Protein AF-A0A974BPL1-F1 (afdb_monomer_lite)

Sequence (233 aa):
LISVICFVMTAIIFGIFISYRDTPVVKANNRNLSFILLNAIKLSFLSVFLFLGRPVDIICMLRIITIGITLSIAISSLLAKTIMVYIAFKATKPGSSWRKWLRIKLANGIVLSCLFFQVLINVVWLIISPPFVENNLHSERGLIIIQCNEGSVVAFSIVLSYMGLLASVSFIVAFFARTLPDSFNEAKYITFSMLLFCSVWITMIPAYLSTKGKYMVAVQIFTIISSSCGLLF

pLDDT: mean 86.62, std 10.41, range [52.34, 97.25]

Structure (mmCIF, N/CA/C/O backbone):
data_AF-A0A974BPL1-F1
#
_entry.id   AF-A0A974BPL1-F1
#
loop_
_atom_site.group_PDB
_atom_site.id
_atom_site.type_symbol
_atom_site.label_atom_id
_atom_site.label_alt_id
_atom_site.label_comp_id
_atom_site.label_asym_id
_atom_site.label_entity_id
_atom_site.label_seq_id
_atom_site.pdbx_PDB_ins_code
_atom_site.Cartn_x
_atom_site.Cartn_y
_atom_site.Cartn_z
_atom_site.occupancy
_atom_site.B_iso_or_equiv
_atom_site.auth_seq_id
_atom_site.auth_comp_id
_atom_site.auth_asym_id
_atom_site.auth_atom_id
_atom_site.pdbx_PDB_model_num
ATOM 1 N N . LEU A 1 1 ? 1.366 -19.088 -6.414 1.00 88.75 1 LEU A N 1
ATOM 2 C CA . LEU A 1 1 ? 0.636 -19.855 -5.378 1.00 88.75 1 LEU A CA 1
ATOM 3 C C . LEU A 1 1 ? 0.305 -19.000 -4.156 1.00 88.75 1 LEU A C 1
ATOM 5 O O . LEU A 1 1 ? -0.872 -18.776 -3.926 1.00 88.75 1 LEU A O 1
ATOM 9 N N . ILE A 1 2 ? 1.297 -18.467 -3.428 1.00 92.69 2 ILE A N 1
ATOM 10 C CA . ILE A 1 2 ? 1.065 -17.668 -2.203 1.00 92.69 2 ILE A CA 1
ATOM 11 C C . ILE A 1 2 ? 0.081 -16.509 -2.443 1.00 92.69 2 ILE A C 1
ATOM 13 O O . ILE A 1 2 ? -0.932 -16.433 -1.760 1.00 92.69 2 ILE A O 1
ATOM 17 N N . SER A 1 3 ? 0.306 -15.672 -3.467 1.00 93.25 3 SER A N 1
ATOM 18 C CA . SER A 1 3 ? -0.609 -14.557 -3.788 1.00 93.25 3 SER A CA 1
ATOM 19 C C . SER A 1 3 ? -2.051 -15.020 -4.084 1.00 93.25 3 SER A C 1
ATOM 21 O O . SER A 1 3 ? -2.989 -14.354 -3.660 1.00 93.25 3 SER A O 1
ATOM 23 N N . VAL A 1 4 ? -2.247 -16.190 -4.710 1.00 94.38 4 VAL A N 1
ATOM 24 C CA . VAL A 1 4 ? -3.587 -16.763 -4.963 1.00 94.38 4 VAL A CA 1
ATOM 25 C C . VAL A 1 4 ? -4.263 -17.158 -3.657 1.00 94.38 4 VAL A C 1
ATOM 27 O O . VAL A 1 4 ? -5.422 -16.818 -3.447 1.00 94.38 4 VAL A O 1
ATOM 30 N N . ILE A 1 5 ? -3.540 -17.844 -2.768 1.00 95.12 5 ILE A N 1
ATOM 31 C CA . ILE A 1 5 ? -4.065 -18.249 -1.459 1.00 95.12 5 ILE A CA 1
ATOM 32 C C . ILE A 1 5 ? -4.476 -17.004 -0.670 1.00 95.12 5 ILE A C 1
ATOM 34 O O . ILE A 1 5 ? -5.606 -16.924 -0.198 1.00 95.12 5 ILE A O 1
ATOM 38 N N . CYS A 1 6 ? -3.601 -16.000 -0.593 1.00 94.94 6 CYS A N 1
ATOM 39 C CA . CYS A 1 6 ? -3.894 -14.746 0.092 1.00 94.94 6 CYS A CA 1
ATOM 40 C C . CYS A 1 6 ? -5.092 -14.014 -0.530 1.00 94.94 6 CYS A C 1
ATOM 42 O O . CYS A 1 6 ? -5.976 -13.579 0.202 1.00 94.94 6 CYS A O 1
ATOM 44 N N . PHE A 1 7 ? -5.179 -13.943 -1.862 1.00 96.19 7 PHE A N 1
ATOM 45 C CA . PHE A 1 7 ? -6.322 -13.357 -2.565 1.00 96.19 7 PHE A CA 1
ATOM 46 C C . PHE A 1 7 ? -7.639 -14.058 -2.213 1.00 96.19 7 PHE A C 1
ATOM 48 O O . PHE A 1 7 ? -8.614 -13.387 -1.875 1.00 96.19 7 PHE A O 1
ATOM 55 N N . VAL A 1 8 ? -7.667 -15.395 -2.257 1.00 96.12 8 VAL A N 1
ATOM 56 C CA . VAL A 1 8 ? -8.853 -16.191 -1.908 1.00 96.12 8 VAL A CA 1
ATOM 57 C C . VAL A 1 8 ? -9.233 -15.966 -0.445 1.00 96.12 8 VAL A C 1
ATOM 59 O O . VAL A 1 8 ? -10.398 -15.704 -0.156 1.00 96.12 8 VAL A O 1
ATOM 62 N N . MET A 1 9 ? -8.261 -15.969 0.469 1.00 95.19 9 MET A N 1
ATOM 63 C CA . MET A 1 9 ? -8.500 -15.684 1.886 1.00 95.19 9 MET A CA 1
ATOM 64 C C . MET A 1 9 ? -9.091 -14.286 2.098 1.00 95.19 9 MET A C 1
ATOM 66 O O . MET A 1 9 ? -10.112 -14.145 2.770 1.00 95.19 9 MET A O 1
ATOM 70 N N . THR A 1 10 ? -8.521 -13.246 1.480 1.00 95.25 10 THR A N 1
ATOM 71 C CA . THR A 1 10 ? -9.076 -11.887 1.562 1.00 95.25 10 THR A CA 1
ATOM 72 C C . THR A 1 10 ? -10.462 -11.800 0.924 1.00 95.25 10 THR A C 1
ATOM 74 O O . THR A 1 10 ? -11.322 -11.085 1.435 1.00 95.25 10 THR A O 1
ATOM 77 N N . ALA A 1 11 ? -10.721 -12.528 -0.166 1.00 95.56 11 ALA A N 1
ATOM 78 C CA . ALA A 1 11 ? -12.034 -12.575 -0.803 1.00 95.56 11 ALA A CA 1
ATOM 79 C C . ALA A 1 11 ? -13.092 -13.237 0.095 1.00 95.56 11 ALA A C 1
ATOM 81 O O . ALA A 1 11 ? -14.204 -12.719 0.189 1.00 95.56 11 ALA A O 1
ATOM 82 N N . ILE A 1 12 ? -12.738 -14.314 0.804 1.00 96.25 12 ILE A N 1
ATOM 83 C CA . ILE A 1 12 ? -13.606 -14.956 1.802 1.00 96.25 12 ILE A CA 1
ATOM 84 C C . ILE A 1 12 ? -13.910 -13.979 2.942 1.00 96.25 12 ILE A C 1
ATOM 86 O O . ILE A 1 12 ? -15.078 -13.761 3.258 1.00 96.25 12 ILE A O 1
ATOM 90 N N . ILE A 1 13 ? -12.887 -13.324 3.506 1.00 93.81 13 ILE A N 1
ATOM 91 C CA . ILE A 1 13 ? -13.062 -12.312 4.564 1.00 93.81 13 ILE A CA 1
ATOM 92 C C . ILE A 1 13 ? -13.977 -11.184 4.076 1.00 93.81 13 ILE A C 1
ATOM 94 O O . ILE A 1 13 ? -14.917 -10.797 4.767 1.00 93.81 13 ILE A O 1
ATOM 98 N N . PHE A 1 14 ? -13.758 -10.688 2.860 1.00 94.06 14 PHE A N 1
ATOM 99 C CA . PHE A 1 14 ? -14.603 -9.666 2.251 1.00 94.06 14 PHE A CA 1
ATOM 100 C C . PHE A 1 14 ? -16.056 -10.134 2.077 1.00 94.06 14 PHE A C 1
ATOM 102 O O . PHE A 1 14 ? -16.978 -9.383 2.393 1.00 94.06 14 PHE A O 1
ATOM 109 N N . GLY A 1 15 ? -16.272 -11.381 1.647 1.00 92.94 15 GLY A N 1
ATOM 110 C CA . GLY A 1 15 ? -17.598 -11.995 1.550 1.00 92.94 15 GLY A CA 1
ATOM 111 C C . GLY A 1 15 ? -18.308 -12.079 2.902 1.00 92.94 15 GLY A C 1
ATOM 112 O O . GLY A 1 15 ? -19.464 -11.678 3.012 1.00 92.94 15 GLY A O 1
ATOM 113 N N . ILE A 1 16 ? -17.599 -12.492 3.956 1.00 92.31 16 ILE A N 1
ATOM 114 C CA . ILE A 1 16 ? -18.114 -12.509 5.336 1.00 92.31 16 ILE A CA 1
ATOM 115 C C . ILE A 1 16 ? -18.513 -11.090 5.767 1.00 92.31 16 ILE A C 1
ATOM 117 O O . ILE A 1 16 ? -19.618 -10.875 6.261 1.00 92.31 16 ILE A O 1
ATOM 121 N N . PHE A 1 17 ? -17.663 -10.094 5.523 1.00 88.81 17 PHE A N 1
ATOM 122 C CA . PHE A 1 17 ? -17.949 -8.691 5.838 1.00 88.81 17 PHE A CA 1
ATOM 123 C C . PHE A 1 17 ? -19.184 -8.142 5.101 1.00 88.81 17 PHE A C 1
ATOM 125 O O . PHE A 1 17 ? -19.895 -7.290 5.642 1.00 88.81 17 PHE A O 1
ATOM 132 N N . ILE A 1 18 ? -19.463 -8.630 3.888 1.00 90.06 18 ILE A N 1
ATOM 133 C CA . ILE A 1 18 ? -20.683 -8.302 3.140 1.00 90.06 18 ILE A CA 1
ATOM 134 C C . ILE A 1 18 ? -21.901 -9.011 3.735 1.00 90.06 18 ILE A C 1
ATOM 136 O O . ILE A 1 18 ? -22.907 -8.344 3.974 1.00 90.06 18 ILE A O 1
ATOM 140 N N . SER A 1 19 ? -21.826 -10.317 4.003 1.00 91.62 19 SER A N 1
ATOM 141 C CA . SER A 1 19 ? -22.948 -11.087 4.560 1.00 91.62 19 SER A CA 1
ATOM 142 C C . SER A 1 19 ? -23.344 -10.601 5.955 1.00 91.62 19 SER A C 1
ATOM 144 O O . SER A 1 19 ? -24.524 -10.460 6.255 1.00 91.62 19 SER A O 1
ATOM 146 N N . TYR A 1 20 ? -22.364 -10.249 6.790 1.00 89.44 20 TYR A N 1
ATOM 147 C CA . TYR A 1 20 ? -22.575 -9.754 8.154 1.00 89.44 20 TYR A CA 1
ATOM 148 C C . TYR A 1 20 ? -22.547 -8.222 8.253 1.00 89.44 20 TYR A C 1
ATOM 150 O O . TYR A 1 20 ? -22.347 -7.668 9.339 1.00 89.44 20 TYR A O 1
ATOM 158 N N . ARG A 1 21 ? -22.797 -7.514 7.141 1.00 86.06 21 ARG A N 1
ATOM 159 C CA . ARG A 1 21 ? -22.781 -6.040 7.050 1.00 86.06 21 ARG A CA 1
ATOM 160 C C . ARG A 1 21 ? -23.666 -5.324 8.069 1.00 86.06 21 ARG A C 1
ATOM 162 O O . ARG A 1 21 ? -23.432 -4.148 8.353 1.00 86.06 21 ARG A O 1
ATOM 169 N N . ASP A 1 22 ? -24.698 -6.002 8.567 1.00 85.25 22 ASP A N 1
ATOM 170 C CA . ASP A 1 22 ? -25.674 -5.435 9.491 1.00 85.25 22 ASP A CA 1
ATOM 171 C C . ASP A 1 22 ? -25.374 -5.685 10.966 1.00 85.25 22 ASP A C 1
ATOM 173 O O . ASP A 1 22 ? -26.020 -5.064 11.817 1.00 85.25 22 ASP A O 1
ATOM 177 N N . THR A 1 23 ? -24.356 -6.494 11.265 1.00 84.88 23 THR A N 1
ATOM 178 C CA . THR A 1 23 ? -23.916 -6.757 12.635 1.00 84.88 23 THR A CA 1
ATOM 179 C C . THR A 1 23 ? -23.336 -5.496 13.292 1.00 84.88 23 THR A C 1
ATOM 181 O O . THR A 1 23 ? -22.712 -4.660 12.622 1.00 84.88 23 THR A O 1
ATOM 184 N N . PRO A 1 24 ? -23.511 -5.336 14.618 1.00 76.50 24 PRO A N 1
ATOM 185 C CA . PRO A 1 24 ? -22.995 -4.178 15.345 1.00 76.50 24 PRO A CA 1
ATOM 186 C C . PRO A 1 24 ? -21.467 -4.064 15.254 1.00 76.50 24 PRO A C 1
ATOM 188 O O . PRO A 1 24 ? -20.955 -2.949 15.209 1.00 76.50 24 PRO A O 1
ATOM 191 N N . VAL A 1 25 ? -20.752 -5.189 15.122 1.00 78.50 25 VAL A N 1
ATOM 192 C CA . VAL A 1 25 ? -19.289 -5.230 14.950 1.00 78.50 25 VAL A CA 1
ATOM 193 C C . VAL A 1 25 ? -18.862 -4.529 13.653 1.00 78.50 25 VAL A C 1
ATOM 195 O O . VAL A 1 25 ? -18.028 -3.624 13.682 1.00 78.50 25 VAL A O 1
ATOM 198 N N . VAL A 1 26 ? -19.479 -4.867 12.514 1.00 77.06 26 VAL A N 1
ATOM 199 C CA . VAL A 1 26 ? -19.142 -4.256 11.212 1.00 77.06 26 VAL A CA 1
ATOM 200 C C . VAL A 1 26 ? -19.599 -2.793 11.138 1.00 77.06 26 VAL A C 1
ATOM 202 O O . VAL A 1 26 ? -18.916 -1.948 10.557 1.00 77.06 26 VAL A O 1
ATOM 205 N N . LYS A 1 27 ? -20.737 -2.457 11.759 1.00 74.62 27 LYS A N 1
ATOM 206 C CA . LYS A 1 27 ? -21.239 -1.073 11.830 1.00 74.62 27 LYS A CA 1
ATOM 207 C C . LYS A 1 27 ? -20.364 -0.171 12.702 1.00 74.62 27 LYS A C 1
ATOM 209 O O . LYS A 1 27 ? -20.158 0.987 12.335 1.00 74.62 27 LYS A O 1
ATOM 214 N N . ALA A 1 28 ? -19.848 -0.684 13.818 1.00 68.88 28 ALA A N 1
ATOM 215 C CA . ALA A 1 28 ? -18.909 0.036 14.675 1.00 68.88 28 ALA A CA 1
ATOM 216 C C . ALA A 1 28 ? -17.577 0.293 13.951 1.00 68.88 28 ALA A C 1
ATOM 218 O O . ALA A 1 28 ? -17.014 1.382 14.059 1.00 68.88 28 ALA A O 1
ATOM 219 N N . ASN A 1 29 ? -17.137 -0.660 13.126 1.00 70.56 29 ASN A N 1
ATOM 220 C CA . ASN A 1 29 ? -15.865 -0.615 12.409 1.00 70.56 29 ASN A CA 1
ATOM 221 C C . ASN A 1 29 ? -15.925 0.071 11.025 1.00 70.56 29 ASN A C 1
ATOM 223 O O . ASN A 1 29 ? -15.315 -0.391 10.059 1.00 70.56 29 ASN A O 1
ATOM 227 N N . ASN A 1 30 ? -16.715 1.147 10.914 1.00 77.25 30 ASN A N 1
ATOM 228 C CA . ASN A 1 30 ? -16.918 1.953 9.702 1.00 77.25 30 ASN A CA 1
ATOM 229 C C . ASN A 1 30 ? -16.848 1.143 8.389 1.00 77.25 30 ASN A C 1
ATOM 231 O O . ASN A 1 30 ? -15.840 1.157 7.675 1.00 77.25 30 ASN A O 1
ATOM 235 N N . ARG A 1 31 ? -17.950 0.453 8.076 1.00 82.25 31 ARG A N 1
ATOM 236 C CA . ARG A 1 31 ? -18.086 -0.482 6.948 1.00 82.25 31 ARG A CA 1
ATOM 237 C C . ARG A 1 31 ? -17.426 -0.024 5.642 1.00 82.25 31 ARG A C 1
ATOM 239 O O . ARG A 1 31 ? -16.793 -0.837 4.977 1.00 82.25 31 ARG A O 1
ATOM 246 N N . ASN A 1 32 ? -17.551 1.253 5.281 1.00 87.75 32 ASN A N 1
ATOM 247 C CA . ASN A 1 32 ? -17.017 1.765 4.018 1.00 87.75 32 ASN A CA 1
ATOM 248 C C . ASN A 1 32 ? -15.486 1.687 3.958 1.00 87.75 32 ASN A C 1
ATOM 250 O O . ASN A 1 32 ? -14.953 1.208 2.964 1.00 87.75 32 ASN A O 1
ATOM 254 N N . LEU A 1 33 ? -14.782 2.092 5.021 1.00 90.25 33 LEU A N 1
ATOM 255 C CA . LEU A 1 33 ? -13.316 2.027 5.059 1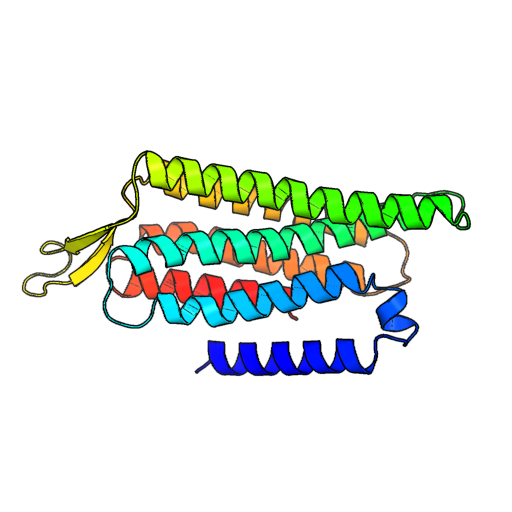.00 90.25 33 LEU A CA 1
ATOM 256 C C . LEU A 1 33 ? -12.820 0.583 5.052 1.00 90.25 33 LEU A C 1
ATOM 258 O O . LEU A 1 33 ? -11.893 0.261 4.319 1.00 90.25 33 LEU A O 1
ATOM 262 N N . SER A 1 34 ? -13.467 -0.292 5.825 1.00 91.19 34 SER A N 1
ATOM 263 C CA . SER A 1 34 ? -13.118 -1.716 5.862 1.00 91.19 34 SER A CA 1
ATOM 264 C C . SER A 1 34 ? -13.318 -2.381 4.493 1.00 91.19 34 SER A C 1
ATOM 266 O O . SER A 1 34 ? -12.490 -3.182 4.067 1.00 91.19 34 SER A O 1
ATOM 268 N N . PHE A 1 35 ? -14.366 -2.004 3.752 1.00 92.06 35 PHE A N 1
ATOM 269 C CA . PHE A 1 35 ? -14.586 -2.492 2.387 1.00 92.06 35 PHE A CA 1
ATOM 270 C C . PHE A 1 35 ? -13.535 -1.965 1.404 1.00 92.06 35 PHE A C 1
ATOM 272 O O . PHE A 1 35 ? -13.032 -2.741 0.593 1.00 92.06 35 PHE A O 1
ATOM 279 N N . ILE A 1 36 ? -13.185 -0.676 1.485 1.00 94.56 36 ILE A N 1
ATOM 280 C CA . ILE A 1 36 ? -12.139 -0.068 0.649 1.00 94.56 36 ILE A CA 1
ATOM 281 C C . ILE A 1 36 ? -10.788 -0.744 0.917 1.00 94.56 36 ILE A C 1
ATOM 283 O O . ILE A 1 36 ? -10.122 -1.159 -0.030 1.00 94.56 36 ILE A O 1
ATOM 287 N N . LEU A 1 37 ? -10.425 -0.927 2.190 1.00 94.75 37 LEU A N 1
ATOM 288 C CA . LEU A 1 37 ? -9.188 -1.582 2.612 1.00 94.75 37 LEU A CA 1
ATOM 289 C C . LEU A 1 37 ? -9.096 -3.019 2.088 1.00 94.75 37 LEU A C 1
ATOM 291 O O . LEU A 1 37 ? -8.123 -3.368 1.425 1.00 94.75 37 LEU A O 1
ATOM 295 N N . LEU A 1 38 ? -10.115 -3.848 2.340 1.00 95.19 38 LEU A N 1
ATOM 296 C CA . LEU A 1 38 ? -10.122 -5.242 1.885 1.00 95.19 38 LEU A CA 1
ATOM 297 C C . LEU A 1 38 ? -10.080 -5.333 0.357 1.00 95.19 38 LEU A C 1
ATOM 299 O O . LEU A 1 38 ? -9.394 -6.193 -0.191 1.00 95.19 38 LEU A O 1
ATOM 303 N N . ASN A 1 39 ? -10.772 -4.435 -0.348 1.00 95.62 39 ASN A N 1
ATOM 304 C CA . ASN A 1 39 ? -10.715 -4.411 -1.803 1.00 95.62 39 ASN A CA 1
ATOM 305 C C . ASN A 1 39 ? -9.325 -4.013 -2.323 1.00 95.62 39 ASN A C 1
ATOM 307 O O . ASN A 1 39 ? -8.833 -4.632 -3.264 1.00 95.62 39 ASN A 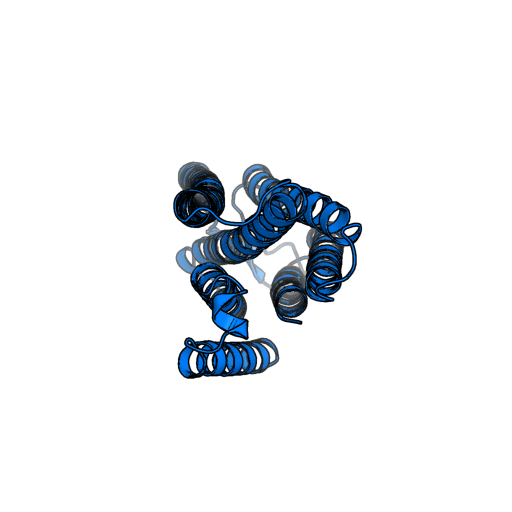O 1
ATOM 311 N N . ALA A 1 40 ? -8.673 -3.039 -1.685 1.00 96.75 40 ALA A N 1
ATOM 312 C CA . ALA A 1 40 ? -7.309 -2.639 -2.010 1.00 96.75 40 ALA A CA 1
ATOM 313 C C . ALA A 1 40 ? -6.305 -3.779 -1.778 1.00 96.75 40 ALA A C 1
ATOM 315 O O . ALA A 1 40 ? -5.499 -4.059 -2.659 1.00 96.75 40 ALA A O 1
ATOM 316 N N . ILE A 1 41 ? -6.410 -4.503 -0.658 1.00 96.12 41 ILE A N 1
ATOM 317 C CA . ILE A 1 41 ? -5.556 -5.663 -0.350 1.00 96.12 41 ILE A CA 1
ATOM 318 C C . ILE A 1 41 ? -5.728 -6.777 -1.399 1.00 96.12 41 ILE A C 1
ATOM 320 O O . ILE A 1 41 ? -4.735 -7.303 -1.904 1.00 96.12 41 ILE A O 1
ATOM 324 N N . LYS A 1 42 ? -6.967 -7.107 -1.797 1.00 95.38 42 LYS A N 1
ATOM 325 C CA . LYS A 1 42 ? -7.213 -8.074 -2.888 1.00 95.38 42 LYS A CA 1
ATOM 326 C C . LYS A 1 42 ? -6.534 -7.647 -4.189 1.00 95.38 42 LYS A C 1
ATOM 328 O O . LYS A 1 42 ? -5.889 -8.466 -4.841 1.00 95.38 42 LYS A O 1
ATOM 333 N N . LEU A 1 43 ? -6.695 -6.379 -4.574 1.00 95.25 43 LEU A N 1
ATOM 334 C CA . LEU A 1 43 ? -6.088 -5.836 -5.789 1.00 95.25 43 LEU A CA 1
ATOM 335 C C . LEU A 1 43 ? -4.557 -5.848 -5.702 1.00 95.25 43 LEU A C 1
ATOM 337 O O . LEU A 1 43 ? -3.909 -6.181 -6.689 1.00 95.25 43 LEU A O 1
ATOM 341 N N . SER A 1 44 ? -3.974 -5.597 -4.526 1.00 95.25 44 SER A N 1
ATOM 342 C CA . SER A 1 44 ? -2.531 -5.744 -4.303 1.00 95.25 44 SER A CA 1
ATOM 343 C C . SER A 1 44 ? -2.059 -7.182 -4.533 1.00 95.25 44 SER A C 1
ATOM 345 O O . SER A 1 44 ? -1.075 -7.383 -5.243 1.00 95.25 44 SER A O 1
ATOM 347 N N . PHE A 1 45 ? -2.771 -8.202 -4.039 1.00 95.06 45 PHE A N 1
ATOM 348 C CA . PHE A 1 45 ? -2.415 -9.598 -4.334 1.00 95.06 45 PHE A CA 1
ATOM 349 C C . PHE A 1 45 ? -2.542 -9.948 -5.820 1.00 95.06 45 PHE A C 1
ATOM 351 O O . PHE A 1 45 ? -1.709 -10.699 -6.335 1.00 95.06 45 PHE A O 1
ATOM 358 N N . LEU A 1 46 ? -3.536 -9.385 -6.515 1.00 93.75 46 LEU A N 1
ATOM 359 C CA . LEU A 1 46 ? -3.715 -9.557 -7.958 1.00 93.75 46 LEU A CA 1
ATOM 360 C C . LEU A 1 46 ? -2.636 -8.815 -8.771 1.00 93.75 46 LEU A C 1
ATOM 362 O O . LEU A 1 46 ? -2.228 -9.279 -9.832 1.00 93.75 46 LEU A O 1
ATOM 366 N N . SER A 1 47 ? -2.109 -7.698 -8.264 1.00 93.25 47 SER A N 1
ATOM 367 C CA . SER A 1 47 ? -1.065 -6.922 -8.949 1.00 93.25 47 SER A CA 1
ATOM 368 C C . SER A 1 47 ? 0.229 -7.718 -9.165 1.00 93.25 47 SER A C 1
ATOM 370 O O . SER A 1 47 ? 0.939 -7.47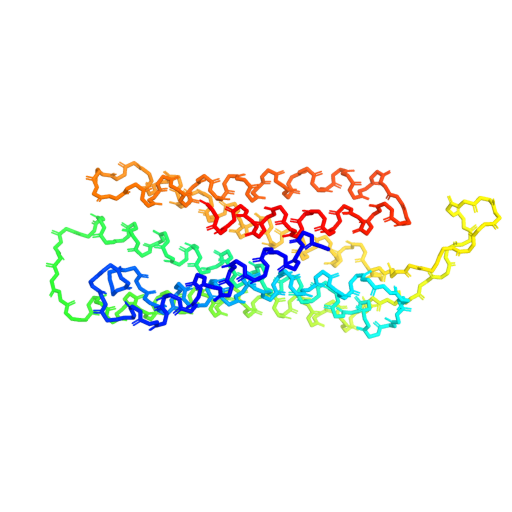7 -10.137 1.00 93.25 47 SER A O 1
ATOM 372 N N . VAL A 1 48 ? 0.490 -8.740 -8.336 1.00 93.38 48 VAL A N 1
ATOM 373 C CA . VAL A 1 48 ? 1.629 -9.663 -8.487 1.00 93.38 48 VAL A CA 1
ATOM 374 C C . VAL A 1 48 ? 1.639 -10.336 -9.864 1.00 93.38 48 VAL A C 1
ATOM 376 O O . VAL A 1 48 ? 2.710 -10.578 -10.415 1.00 93.38 48 VAL A O 1
ATOM 379 N N . PHE A 1 49 ? 0.473 -10.592 -10.465 1.00 91.25 49 PHE A N 1
ATOM 380 C CA . PHE A 1 49 ? 0.396 -11.202 -11.794 1.00 91.25 49 PHE A CA 1
ATOM 381 C C . PHE A 1 49 ? 0.951 -10.306 -12.899 1.00 91.25 49 PHE A C 1
ATOM 383 O O . PHE A 1 49 ? 1.444 -10.832 -13.890 1.00 91.25 49 PHE A O 1
ATOM 390 N N . LEU A 1 50 ? 0.960 -8.980 -12.715 1.00 89.38 50 LEU A N 1
ATOM 391 C CA . LEU A 1 50 ? 1.581 -8.065 -13.674 1.00 89.38 50 LEU A CA 1
ATOM 392 C C . LEU A 1 50 ? 3.089 -8.309 -13.780 1.00 89.38 50 LEU A C 1
ATOM 394 O O . LEU A 1 50 ? 3.665 -8.081 -14.841 1.00 89.38 50 LEU A O 1
ATOM 398 N N . PHE A 1 51 ? 3.728 -8.796 -12.712 1.00 86.12 51 PHE A N 1
ATOM 399 C CA . PHE A 1 51 ? 5.159 -9.117 -12.664 1.00 86.12 51 PHE A CA 1
ATOM 400 C C . PHE A 1 51 ? 5.497 -10.464 -13.300 1.00 86.12 51 PHE A C 1
ATOM 402 O O . PHE A 1 51 ? 6.658 -10.708 -13.630 1.00 86.12 51 PHE A O 1
ATOM 409 N N . LEU A 1 52 ? 4.497 -11.326 -13.495 1.00 86.19 52 LEU A N 1
ATOM 410 C CA . LEU A 1 52 ? 4.658 -12.639 -14.102 1.00 86.19 52 LEU A CA 1
ATOM 411 C C . LEU A 1 52 ? 4.526 -12.532 -15.628 1.00 86.19 52 LEU A C 1
ATOM 413 O O . LEU A 1 52 ? 3.644 -11.855 -16.145 1.00 86.19 52 LEU A O 1
ATOM 417 N N . GLY A 1 53 ? 5.396 -13.228 -16.359 1.00 82.50 53 GLY A N 1
ATOM 418 C CA . GLY A 1 53 ? 5.370 -13.269 -17.824 1.00 82.50 53 GLY A CA 1
ATOM 419 C C . GLY A 1 53 ? 6.339 -12.299 -18.507 1.00 82.50 53 GLY A C 1
ATOM 420 O O . GLY A 1 53 ? 7.199 -11.685 -17.872 1.00 82.50 53 GLY A O 1
ATOM 421 N N . ARG A 1 54 ? 6.233 -12.212 -19.840 1.00 83.00 54 ARG A N 1
ATOM 422 C CA . ARG A 1 54 ? 7.132 -11.400 -20.670 1.00 83.00 54 ARG A CA 1
ATOM 423 C C . ARG A 1 54 ? 6.816 -9.909 -20.476 1.00 83.00 54 ARG A C 1
ATOM 425 O O . ARG A 1 54 ? 5.661 -9.527 -20.661 1.00 83.00 54 ARG A O 1
ATOM 432 N N . PRO A 1 55 ? 7.802 -9.065 -20.124 1.00 84.50 55 PRO A N 1
ATOM 433 C CA . PRO A 1 55 ? 7.573 -7.633 -19.991 1.00 84.50 55 PRO A CA 1
ATOM 434 C C . PRO A 1 55 ? 7.255 -7.023 -21.365 1.00 84.50 55 PRO A C 1
ATOM 436 O O . PRO A 1 55 ? 7.916 -7.317 -22.360 1.00 84.50 55 PRO A O 1
ATOM 439 N N . VAL A 1 56 ? 6.220 -6.191 -21.395 1.00 88.31 56 VAL A N 1
ATOM 440 C CA . VAL A 1 56 ? 5.845 -5.301 -22.505 1.00 88.31 56 VAL A CA 1
ATOM 441 C C . VAL A 1 56 ? 5.668 -3.903 -21.919 1.00 88.31 56 VAL A C 1
ATOM 443 O O . VAL A 1 56 ? 5.365 -3.797 -20.729 1.00 88.31 56 VAL A O 1
ATOM 446 N N . ASP A 1 57 ? 5.817 -2.844 -22.714 1.00 85.75 57 ASP A N 1
ATOM 447 C CA . ASP A 1 57 ? 5.861 -1.466 -22.191 1.00 85.75 57 ASP A CA 1
ATOM 448 C C . ASP A 1 57 ? 4.635 -1.121 -21.336 1.00 85.75 57 ASP A C 1
ATOM 450 O O . ASP A 1 57 ? 4.760 -0.638 -20.213 1.00 85.75 57 ASP A O 1
ATOM 454 N N . ILE A 1 58 ? 3.441 -1.504 -21.799 1.00 87.81 58 ILE A N 1
ATOM 455 C CA . ILE A 1 58 ? 2.187 -1.298 -21.060 1.00 87.81 58 ILE A CA 1
ATOM 456 C C . ILE A 1 58 ? 2.215 -2.015 -19.702 1.00 87.81 58 ILE A C 1
ATOM 458 O O . ILE A 1 58 ? 1.799 -1.456 -18.689 1.00 87.81 58 ILE A O 1
ATOM 462 N N . ILE A 1 59 ? 2.727 -3.247 -19.651 1.00 89.44 59 ILE A N 1
ATOM 463 C CA . ILE A 1 59 ? 2.843 -4.003 -18.400 1.00 89.44 59 ILE A CA 1
ATOM 464 C C . ILE A 1 59 ? 3.865 -3.334 -17.469 1.00 89.44 59 ILE A C 1
ATOM 466 O O . ILE A 1 59 ? 3.609 -3.254 -16.269 1.00 89.44 59 ILE A O 1
ATOM 470 N N . CYS A 1 60 ? 4.981 -2.818 -17.995 1.00 89.25 60 CYS A N 1
ATOM 471 C CA . CYS A 1 60 ? 5.972 -2.086 -17.203 1.00 89.25 60 CYS A CA 1
ATOM 472 C C . CYS A 1 60 ? 5.367 -0.847 -16.533 1.00 89.25 60 CYS A C 1
ATOM 474 O O . CYS A 1 60 ? 5.560 -0.652 -15.335 1.00 89.25 60 CYS A O 1
ATOM 476 N N . MET A 1 61 ? 4.549 -0.081 -17.259 1.00 90.06 61 MET A N 1
ATOM 477 C CA . MET A 1 61 ? 3.824 1.062 -16.695 1.00 90.06 61 MET A CA 1
ATOM 478 C C . MET A 1 61 ? 2.802 0.620 -15.635 1.00 90.06 61 MET A C 1
ATOM 480 O O . MET A 1 61 ? 2.770 1.146 -14.522 1.00 90.06 61 MET A O 1
ATOM 484 N N . LEU A 1 62 ? 1.972 -0.381 -15.950 1.00 89.94 62 LEU A N 1
ATOM 485 C CA . LEU A 1 62 ? 0.884 -0.816 -15.071 1.00 89.94 62 LEU A CA 1
ATOM 486 C C . LEU A 1 62 ? 1.374 -1.400 -13.745 1.00 89.94 62 LEU A C 1
ATOM 488 O O . LEU A 1 62 ? 0.704 -1.210 -12.730 1.00 89.94 62 LEU A O 1
ATOM 492 N N . ARG A 1 63 ? 2.519 -2.094 -13.733 1.00 90.25 63 ARG A N 1
ATOM 493 C CA . ARG A 1 63 ? 3.095 -2.736 -12.539 1.00 90.25 63 ARG A CA 1
ATOM 494 C C . ARG A 1 63 ? 3.166 -1.782 -11.350 1.00 90.25 63 ARG A C 1
ATOM 496 O O . ARG A 1 63 ? 2.606 -2.066 -10.293 1.00 90.25 63 ARG A O 1
ATOM 503 N N . ILE A 1 64 ? 3.813 -0.637 -11.527 1.00 85.06 64 ILE A N 1
ATOM 504 C CA . ILE A 1 64 ? 4.151 0.251 -10.407 1.00 85.06 64 ILE A CA 1
ATOM 505 C C . ILE A 1 64 ? 3.017 1.206 -10.090 1.00 85.06 64 ILE A C 1
ATOM 507 O O . ILE A 1 64 ? 2.750 1.477 -8.920 1.00 85.06 64 ILE A O 1
ATOM 511 N N . ILE A 1 65 ? 2.276 1.628 -11.114 1.00 91.94 65 ILE A N 1
ATOM 512 C CA . ILE A 1 65 ? 1.061 2.421 -10.937 1.00 91.94 65 ILE A CA 1
ATOM 513 C C . ILE A 1 65 ? 0.047 1.642 -10.107 1.00 91.94 65 ILE A C 1
ATOM 515 O O . ILE A 1 65 ? -0.493 2.177 -9.140 1.00 91.94 65 ILE A O 1
ATOM 519 N N . THR A 1 66 ? -0.180 0.370 -10.452 1.00 93.44 66 THR A N 1
ATOM 520 C CA . THR A 1 66 ? -1.145 -0.473 -9.742 1.00 93.44 66 THR A CA 1
ATOM 521 C C . THR A 1 66 ? -0.730 -0.646 -8.287 1.00 93.44 66 THR A C 1
ATOM 523 O O . THR A 1 66 ? -1.549 -0.390 -7.412 1.00 93.44 66 THR A O 1
ATOM 526 N N . ILE A 1 67 ? 0.534 -0.991 -8.008 1.00 91.12 67 ILE A N 1
ATOM 527 C CA . ILE A 1 67 ? 1.020 -1.147 -6.625 1.00 91.12 67 ILE A CA 1
ATOM 528 C C . ILE A 1 67 ? 0.904 0.154 -5.836 1.00 91.12 67 ILE A C 1
ATOM 530 O O . ILE A 1 67 ? 0.405 0.146 -4.710 1.00 91.12 67 ILE A O 1
ATOM 534 N N . GLY A 1 68 ? 1.381 1.266 -6.403 1.00 92.44 68 GLY A N 1
ATOM 535 C CA . GLY A 1 68 ? 1.364 2.559 -5.727 1.00 92.44 68 GLY A CA 1
ATOM 536 C C . GLY A 1 68 ? -0.059 2.970 -5.366 1.00 92.44 68 GLY A C 1
ATOM 537 O O . GLY A 1 68 ? -0.328 3.352 -4.230 1.00 92.44 68 GLY A O 1
ATOM 538 N N . ILE A 1 69 ? -1.003 2.810 -6.297 1.00 95.62 69 ILE A N 1
ATOM 539 C CA . ILE A 1 69 ? -2.415 3.124 -6.062 1.00 95.62 69 ILE A CA 1
ATOM 540 C C . ILE A 1 69 ? -3.030 2.183 -5.020 1.00 95.62 69 ILE A C 1
ATOM 542 O O . ILE A 1 69 ? -3.647 2.662 -4.068 1.00 95.62 69 ILE A O 1
ATOM 546 N N . THR A 1 70 ? -2.878 0.862 -5.157 1.00 95.69 70 THR A N 1
ATOM 547 C CA . THR A 1 70 ? -3.545 -0.085 -4.249 1.00 95.69 70 THR A CA 1
ATOM 548 C C . THR A 1 70 ? -3.013 0.028 -2.826 1.00 95.69 70 THR A C 1
ATOM 550 O O . THR A 1 70 ? -3.802 0.069 -1.880 1.00 95.69 70 THR A O 1
ATOM 553 N N . LEU A 1 71 ? -1.696 0.150 -2.646 1.00 93.75 71 LEU A N 1
ATOM 554 C CA . LEU A 1 71 ? -1.109 0.318 -1.320 1.00 93.75 71 LEU A CA 1
ATOM 555 C C . LEU A 1 71 ? -1.402 1.704 -0.735 1.00 93.75 71 LEU A C 1
ATOM 557 O O . LEU A 1 71 ? -1.689 1.790 0.458 1.00 93.75 71 LEU A O 1
ATOM 561 N N . SER A 1 72 ? -1.421 2.773 -1.540 1.00 96.56 72 SER A N 1
ATOM 562 C CA . SER A 1 72 ? -1.823 4.104 -1.061 1.00 96.56 72 SER A CA 1
ATOM 563 C C . SER A 1 72 ? -3.264 4.098 -0.539 1.00 96.56 72 SER A C 1
ATOM 565 O O . SER A 1 72 ? -3.532 4.596 0.558 1.00 96.56 72 SER A O 1
ATOM 567 N N . ILE A 1 73 ? -4.195 3.442 -1.244 1.00 96.75 73 ILE A N 1
ATOM 568 C CA . ILE A 1 73 ? -5.581 3.270 -0.777 1.00 96.75 73 ILE A CA 1
ATOM 569 C C . ILE A 1 73 ? -5.626 2.461 0.527 1.00 96.75 73 ILE A C 1
ATOM 571 O O . ILE A 1 73 ? -6.350 2.834 1.452 1.00 96.75 73 ILE A O 1
ATOM 575 N N . ALA A 1 74 ? -4.857 1.374 0.633 1.00 96.31 74 ALA A N 1
ATOM 576 C CA . ALA A 1 74 ? -4.838 0.537 1.831 1.00 96.31 74 ALA A CA 1
ATOM 577 C C . ALA A 1 74 ? -4.317 1.303 3.063 1.00 96.31 74 ALA A C 1
ATOM 579 O O . ALA A 1 74 ? -4.989 1.353 4.097 1.00 96.31 74 ALA A O 1
ATOM 580 N N . ILE A 1 75 ? -3.160 1.963 2.948 1.00 95.88 75 ILE A N 1
ATOM 581 C CA . ILE A 1 75 ? -2.551 2.706 4.061 1.00 95.88 75 ILE A CA 1
ATOM 582 C C . ILE A 1 75 ? -3.400 3.923 4.424 1.00 95.88 75 ILE A C 1
ATOM 584 O O . ILE A 1 75 ? -3.654 4.148 5.603 1.00 95.88 75 ILE A O 1
ATOM 588 N N . SER A 1 76 ? -3.893 4.684 3.441 1.00 96.62 76 SER A N 1
ATOM 589 C CA . SER A 1 76 ? -4.749 5.847 3.711 1.00 96.62 76 SER A CA 1
ATOM 590 C C . SER A 1 76 ? -6.077 5.454 4.366 1.00 96.62 76 SER A C 1
ATOM 592 O O . SER A 1 76 ? -6.557 6.173 5.240 1.00 96.62 76 SER A O 1
ATOM 594 N N . SER A 1 77 ? -6.642 4.289 4.027 1.00 95.00 77 SER A N 1
ATOM 595 C CA . SER A 1 77 ? -7.840 3.757 4.692 1.00 95.00 77 SER A CA 1
ATOM 596 C C . SER A 1 77 ? -7.573 3.409 6.156 1.00 95.00 77 SER A C 1
ATOM 598 O O . SER A 1 77 ? -8.399 3.707 7.022 1.00 95.00 77 SER A O 1
ATOM 600 N N . LEU A 1 78 ? -6.411 2.818 6.454 1.00 93.62 78 LEU A N 1
ATOM 601 C CA . LEU A 1 78 ? -6.001 2.533 7.829 1.00 93.62 78 LEU A CA 1
ATOM 602 C C . LEU A 1 78 ? -5.670 3.809 8.606 1.00 93.62 78 LEU A C 1
ATOM 604 O O . LEU A 1 78 ? -6.108 3.935 9.745 1.00 93.62 78 LEU A O 1
ATOM 608 N N . LEU A 1 79 ? -4.997 4.779 7.986 1.00 94.56 79 LEU A N 1
ATOM 609 C CA . LEU A 1 79 ? -4.750 6.101 8.562 1.00 94.56 79 LEU A CA 1
ATOM 610 C C . LEU A 1 79 ? -6.068 6.819 8.884 1.00 94.56 79 LEU A C 1
ATOM 612 O O . LEU A 1 79 ? -6.258 7.331 9.984 1.00 94.56 79 LEU A O 1
ATOM 616 N N . ALA A 1 80 ? -7.019 6.826 7.949 1.00 93.69 80 ALA A N 1
ATOM 617 C CA . ALA A 1 80 ? -8.343 7.385 8.184 1.00 93.69 80 ALA A CA 1
ATOM 618 C C . ALA A 1 80 ? -9.024 6.680 9.365 1.00 93.69 80 ALA A C 1
ATOM 620 O O . ALA A 1 80 ? -9.568 7.336 10.250 1.00 93.69 80 ALA A O 1
ATOM 621 N N . LYS A 1 81 ? -8.949 5.347 9.427 1.00 90.06 81 LYS A N 1
ATOM 622 C CA . LYS A 1 81 ? -9.513 4.553 10.520 1.00 90.06 81 LYS A CA 1
ATOM 623 C C . LYS A 1 81 ? -8.862 4.870 11.875 1.00 90.06 81 LYS A C 1
ATOM 625 O O . LYS A 1 81 ? -9.590 5.068 12.846 1.00 90.06 81 LYS A O 1
ATOM 630 N N . THR A 1 82 ? -7.538 4.993 11.958 1.00 89.56 82 THR A N 1
ATOM 631 C CA . THR A 1 82 ? -6.839 5.332 13.213 1.00 89.56 82 THR A CA 1
ATOM 632 C C . THR A 1 82 ? -7.125 6.758 13.666 1.00 89.56 82 THR A C 1
ATOM 634 O O . THR A 1 82 ? -7.415 6.962 14.842 1.00 89.56 82 THR A O 1
ATOM 637 N N . ILE A 1 83 ? -7.155 7.733 12.751 1.00 90.25 83 ILE A N 1
ATOM 638 C CA . ILE A 1 83 ? -7.553 9.118 13.054 1.00 90.25 83 ILE A CA 1
ATOM 639 C C . ILE A 1 83 ? -8.984 9.158 13.601 1.00 90.25 83 ILE A C 1
ATOM 641 O O . ILE A 1 83 ? -9.269 9.843 14.583 1.00 90.25 83 ILE A O 1
ATOM 645 N N . MET A 1 84 ? -9.897 8.400 12.993 1.00 86.69 84 MET A N 1
ATOM 646 C CA . MET A 1 84 ? -11.296 8.328 13.419 1.00 86.69 84 MET A CA 1
ATOM 647 C C . MET A 1 84 ? -11.444 7.778 14.835 1.00 86.69 84 MET A C 1
ATOM 649 O O . MET A 1 84 ? -12.258 8.297 15.602 1.00 86.69 84 MET A O 1
ATOM 653 N N . VAL A 1 85 ? -10.664 6.748 15.169 1.00 82.50 85 VAL A N 1
ATOM 654 C CA . VAL A 1 85 ? -10.578 6.182 16.518 1.00 82.50 85 VAL A CA 1
ATOM 655 C C . VAL A 1 85 ? -9.996 7.223 17.473 1.00 82.50 85 VAL A C 1
ATOM 657 O O . VAL A 1 85 ? -10.639 7.567 18.461 1.00 82.50 85 VAL A O 1
ATOM 660 N N . TYR A 1 86 ? -8.856 7.822 17.134 1.00 82.62 86 TYR A N 1
ATOM 661 C CA . TYR A 1 86 ? -8.194 8.833 17.957 1.00 82.62 86 TYR A CA 1
ATOM 662 C C . TYR A 1 86 ? -9.116 10.017 18.306 1.00 82.62 86 TYR A C 1
ATOM 664 O O . TYR A 1 86 ? -9.248 10.394 19.473 1.00 82.62 86 TYR A O 1
ATOM 672 N N . ILE A 1 87 ? -9.831 10.564 17.316 1.00 82.38 87 ILE A N 1
ATOM 673 C CA . ILE A 1 87 ? -10.799 11.654 17.517 1.00 82.38 87 ILE A CA 1
ATOM 674 C C . ILE A 1 87 ? -11.987 11.199 18.374 1.00 82.38 87 ILE A C 1
ATOM 676 O O . ILE A 1 87 ? -12.499 11.985 19.170 1.00 82.38 87 ILE A O 1
ATOM 680 N N . ALA A 1 88 ? -12.452 9.955 18.216 1.00 79.12 88 ALA A N 1
ATOM 681 C CA . ALA A 1 88 ? -13.585 9.436 18.977 1.00 79.12 88 ALA A CA 1
ATOM 682 C C . ALA A 1 88 ? -13.311 9.411 20.484 1.00 79.12 88 ALA A C 1
ATOM 684 O O . ALA A 1 88 ? -14.198 9.776 21.249 1.00 79.12 88 ALA A O 1
ATOM 685 N N . PHE A 1 89 ? -12.098 9.023 20.883 1.00 76.00 89 PHE A N 1
ATOM 686 C CA . PHE A 1 89 ? -11.701 8.938 22.289 1.00 76.00 89 PHE A CA 1
ATOM 687 C C . PHE A 1 89 ? -11.319 10.289 22.895 1.00 76.00 89 PHE A C 1
ATOM 689 O O . PHE A 1 89 ? -11.621 10.543 24.056 1.00 76.00 89 PHE A O 1
ATOM 696 N N . LYS A 1 90 ? -10.675 11.177 22.128 1.00 74.62 90 LYS A N 1
ATOM 697 C CA . LYS A 1 90 ? -10.270 12.502 22.630 1.00 74.62 90 LYS A CA 1
ATOM 698 C C . LYS A 1 90 ? -11.437 13.496 22.710 1.00 74.62 90 LYS A C 1
ATOM 700 O O . LYS A 1 90 ? -11.331 14.531 23.364 1.00 74.62 90 LYS A O 1
ATOM 705 N N . ALA A 1 91 ? -12.552 13.213 22.037 1.00 69.88 91 ALA A N 1
ATOM 706 C CA . ALA A 1 91 ? -13.745 14.044 22.106 1.00 69.88 91 ALA A CA 1
ATOM 707 C C . ALA A 1 91 ? -14.498 13.826 23.433 1.00 69.88 91 ALA A C 1
ATOM 709 O O . ALA A 1 91 ? -15.088 12.779 23.667 1.00 69.88 91 ALA A O 1
ATOM 710 N N . THR A 1 92 ? -14.564 14.871 24.257 1.00 52.81 92 THR A N 1
ATOM 711 C CA . THR A 1 92 ? -15.141 14.896 25.615 1.00 52.81 92 THR A CA 1
ATOM 712 C C . THR A 1 92 ? -16.660 14.668 25.718 1.00 52.81 92 THR A C 1
ATOM 714 O O . THR A 1 92 ? -17.170 14.578 26.830 1.00 52.81 92 THR A O 1
ATOM 717 N N . LYS A 1 93 ? -17.411 14.563 24.607 1.00 57.06 93 LYS A N 1
ATOM 718 C CA . LYS A 1 93 ? -18.856 14.228 24.608 1.00 57.06 93 LYS A CA 1
ATOM 719 C C . LYS A 1 93 ? -19.257 13.381 23.381 1.00 57.06 93 LYS A C 1
ATOM 721 O O . LYS A 1 93 ? -19.301 13.925 22.270 1.00 57.06 93 LYS A O 1
ATOM 726 N N . PRO A 1 94 ? -19.585 12.084 23.534 1.00 58.06 94 PRO A N 1
ATOM 727 C CA . PRO A 1 94 ? -20.159 11.276 22.457 1.00 58.06 94 PRO A CA 1
ATOM 728 C C . PRO A 1 94 ? -21.668 11.566 22.317 1.00 58.06 94 PRO A C 1
ATOM 730 O O . PRO A 1 94 ? -22.370 11.579 23.321 1.00 58.06 94 PRO A O 1
ATOM 733 N N . GLY A 1 95 ? -22.195 11.801 21.101 1.00 62.56 95 GLY A N 1
ATOM 734 C CA . GLY A 1 95 ? -23.662 11.774 20.925 1.00 62.56 95 GLY A CA 1
ATOM 735 C C . GLY A 1 95 ? -24.322 12.459 19.719 1.00 62.56 95 GLY A C 1
ATOM 736 O O . GLY A 1 95 ? -25.444 12.087 19.397 1.00 62.56 95 GLY A O 1
ATOM 737 N N . SER A 1 96 ? -23.704 13.419 19.012 1.00 71.94 96 SER A N 1
ATOM 738 C CA . SER A 1 96 ? -24.426 14.129 17.931 1.00 71.94 96 SER A CA 1
ATOM 739 C C . SER A 1 96 ? -24.334 13.441 16.558 1.00 71.94 96 SER A C 1
ATOM 741 O O . SER A 1 96 ? -23.254 13.049 16.103 1.00 71.94 96 SER A O 1
ATOM 743 N N . SER A 1 97 ? -25.468 13.346 15.851 1.00 70.25 97 SER A N 1
ATOM 744 C CA . SER A 1 97 ? -25.567 12.835 14.470 1.00 70.25 97 SER A CA 1
ATOM 745 C C . SER A 1 97 ? -24.652 13.597 13.499 1.00 70.25 97 SER A C 1
ATOM 747 O O . SER A 1 97 ? -24.002 12.990 12.644 1.00 70.25 97 SER A O 1
ATOM 749 N N . TRP A 1 98 ? -24.500 14.909 13.705 1.00 68.06 98 TRP A N 1
ATOM 750 C CA . TRP A 1 98 ? -23.576 15.765 12.957 1.00 68.06 98 TRP A CA 1
ATOM 751 C C . TRP A 1 98 ? -22.117 15.300 13.093 1.00 68.06 98 TRP A C 1
ATOM 753 O O . TRP A 1 98 ? -21.408 15.189 12.094 1.00 68.06 98 TRP A O 1
ATOM 763 N N . ARG A 1 99 ? -21.654 14.922 14.296 1.00 70.19 99 ARG A N 1
ATOM 764 C CA . ARG A 1 99 ? -20.280 14.417 14.489 1.00 70.19 99 ARG A CA 1
ATOM 765 C C . ARG A 1 99 ? -20.032 13.087 13.779 1.00 70.19 99 ARG A C 1
ATOM 767 O O . ARG A 1 99 ? -18.914 12.864 13.320 1.00 70.19 99 ARG A O 1
ATOM 774 N N . LYS A 1 100 ? -21.042 12.216 13.657 1.00 72.38 100 LYS A N 1
ATOM 775 C CA . LYS A 1 100 ? -20.934 10.963 12.885 1.00 72.38 100 LYS A CA 1
ATOM 776 C C . LYS A 1 100 ? -20.757 11.250 11.393 1.00 72.38 100 LYS A C 1
ATOM 778 O O . LYS A 1 100 ? -19.885 10.665 10.756 1.00 72.38 100 LYS A O 1
ATOM 783 N N . TRP A 1 101 ? -21.539 12.183 10.859 1.00 72.12 101 TRP A N 1
ATOM 784 C CA . TRP A 1 101 ? -21.441 12.602 9.462 1.00 72.12 101 TRP A CA 1
ATOM 785 C C . TRP A 1 101 ? -20.113 13.304 9.150 1.00 72.12 101 TRP A C 1
ATOM 787 O O . TRP A 1 101 ? -19.463 12.977 8.158 1.00 72.12 101 TRP A O 1
ATOM 797 N N . LEU A 1 102 ? -19.658 14.192 10.041 1.00 79.19 102 LEU A N 1
ATOM 798 C CA . LEU A 1 102 ? -18.361 14.862 9.921 1.00 79.19 102 LEU A CA 1
ATOM 799 C C . LEU A 1 102 ? -17.206 13.852 9.902 1.00 79.19 102 LEU A C 1
ATOM 801 O O . LEU A 1 102 ? -16.289 13.982 9.099 1.00 79.19 102 LEU A O 1
ATOM 805 N N . ARG A 1 103 ? -17.287 12.804 10.728 1.00 80.56 103 ARG A N 1
ATOM 806 C CA . ARG A 1 103 ? -16.320 11.702 10.736 1.00 80.56 103 ARG A CA 1
ATOM 807 C C . ARG A 1 103 ? -16.257 10.965 9.396 1.00 80.56 103 ARG A C 1
ATOM 809 O O . ARG A 1 103 ? -15.176 10.770 8.856 1.00 80.56 103 ARG A O 1
ATOM 816 N N . ILE A 1 104 ? -17.406 10.593 8.831 1.00 81.25 104 ILE A N 1
ATOM 817 C CA . ILE A 1 104 ? -17.458 9.896 7.533 1.00 81.25 104 ILE A CA 1
ATOM 818 C C . ILE A 1 104 ? -16.861 10.771 6.422 1.00 81.25 104 ILE A C 1
ATOM 820 O O . ILE A 1 104 ? -16.061 10.285 5.624 1.00 81.25 104 ILE A O 1
ATOM 824 N N . LYS A 1 105 ? -17.199 12.066 6.398 1.00 86.12 105 LYS A N 1
ATOM 825 C CA . LYS A 1 105 ? -16.624 13.013 5.435 1.00 86.12 105 LYS A CA 1
ATOM 826 C C . LYS A 1 105 ? -15.116 13.172 5.596 1.00 86.12 105 LYS A C 1
ATOM 828 O O . LYS A 1 105 ? -14.411 13.154 4.594 1.00 86.12 105 LYS A O 1
ATOM 833 N N . LEU A 1 106 ? -14.628 13.287 6.831 1.00 88.88 106 LEU A N 1
ATOM 834 C CA . LEU A 1 106 ? -13.200 13.405 7.117 1.00 88.88 106 LEU A CA 1
ATOM 835 C C . LEU A 1 106 ? -12.435 12.162 6.651 1.00 88.88 106 LEU A C 1
ATOM 837 O O . LEU A 1 106 ? -11.440 12.287 5.948 1.00 88.88 106 LEU A O 1
ATOM 841 N N . ALA A 1 107 ? -12.929 10.968 6.985 1.00 90.19 107 ALA A N 1
ATOM 842 C CA . ALA A 1 107 ? -12.316 9.710 6.575 1.00 90.19 107 ALA A CA 1
ATOM 843 C C . ALA A 1 107 ? -12.217 9.572 5.049 1.00 90.19 107 ALA A C 1
ATOM 845 O O . ALA A 1 107 ? -11.146 9.275 4.523 1.00 90.19 107 ALA A O 1
ATOM 846 N N . ASN A 1 108 ? -13.315 9.833 4.336 1.00 90.62 108 ASN A N 1
ATOM 847 C CA . ASN A 1 108 ? -13.320 9.781 2.875 1.00 90.62 108 ASN A CA 1
ATOM 848 C C . ASN A 1 108 ? -12.421 10.867 2.264 1.00 90.62 108 ASN A C 1
ATOM 850 O O . ASN A 1 108 ? -11.763 10.614 1.260 1.00 90.62 108 ASN A O 1
ATOM 854 N N . GLY A 1 109 ? -12.367 12.053 2.878 1.00 93.12 109 GLY A N 1
ATOM 855 C CA . GLY A 1 109 ? -11.482 13.140 2.462 1.00 93.12 109 GLY A CA 1
ATOM 856 C C . GLY A 1 109 ? -10.001 12.777 2.577 1.00 93.12 109 GLY A C 1
ATOM 857 O O . GLY A 1 109 ? -9.242 13.073 1.660 1.00 93.12 109 GLY A O 1
ATOM 858 N N . ILE A 1 110 ? -9.600 12.082 3.649 1.00 94.69 110 ILE A N 1
ATOM 859 C CA . ILE A 1 110 ? -8.225 11.584 3.830 1.00 94.69 110 ILE A CA 1
ATOM 860 C C . ILE A 1 110 ? -7.859 10.618 2.699 1.00 94.69 110 ILE A C 1
ATOM 862 O O . ILE A 1 110 ? -6.864 10.835 2.013 1.00 94.69 110 ILE A O 1
ATOM 866 N N . VAL A 1 111 ? -8.684 9.591 2.464 1.00 95.62 111 VAL A N 1
ATOM 867 C CA . VAL A 1 111 ? -8.424 8.583 1.420 1.00 95.62 111 VAL A CA 1
ATOM 868 C C . VAL A 1 111 ? -8.358 9.226 0.033 1.00 95.62 111 VAL A C 1
ATOM 870 O O . VAL A 1 111 ? -7.428 8.959 -0.724 1.00 95.62 111 VAL A O 1
ATOM 873 N N . LEU A 1 112 ? -9.310 10.106 -0.293 1.00 95.69 112 LEU A N 1
ATOM 874 C CA . LEU A 1 112 ? -9.365 10.765 -1.599 1.00 95.69 112 LEU A CA 1
ATOM 875 C C . LEU A 1 112 ? -8.181 11.714 -1.819 1.00 95.69 112 LEU A C 1
ATOM 877 O O . LEU A 1 112 ? -7.620 11.735 -2.910 1.00 95.69 112 LEU A O 1
ATOM 881 N N . SER A 1 113 ? -7.781 12.463 -0.788 1.00 96.69 113 SER A N 1
ATOM 882 C CA . SER A 1 113 ? -6.619 13.354 -0.846 1.00 96.69 113 SER A CA 1
ATOM 883 C C . SER A 1 113 ? -5.327 12.566 -1.073 1.00 96.69 113 SER A C 1
ATOM 885 O O . SER A 1 113 ? -4.580 12.863 -2.003 1.00 96.69 113 SER A O 1
ATOM 887 N N . CYS A 1 114 ? -5.090 11.500 -0.299 1.00 96.31 114 CYS A N 1
ATOM 888 C CA . CYS A 1 114 ? -3.923 10.636 -0.492 1.00 96.31 114 CYS A CA 1
ATOM 889 C C . CYS A 1 114 ? -3.899 10.014 -1.896 1.00 96.31 114 CYS A C 1
ATOM 891 O O . CYS A 1 114 ? -2.881 10.052 -2.586 1.00 96.31 114 CYS A O 1
ATOM 893 N N . LEU A 1 115 ? -5.041 9.503 -2.359 1.00 96.56 115 LEU A N 1
ATOM 894 C CA . LEU A 1 115 ? -5.151 8.940 -3.700 1.00 96.56 115 LEU A CA 1
ATOM 895 C C . LEU A 1 115 ? -4.857 9.985 -4.785 1.00 96.56 115 LEU A C 1
ATOM 897 O O . LEU A 1 115 ? -4.144 9.682 -5.738 1.00 96.56 115 LEU A O 1
ATOM 901 N N . PHE A 1 116 ? -5.363 11.209 -4.633 1.00 97.25 116 PHE A N 1
ATOM 902 C CA . PHE A 1 116 ? -5.114 12.298 -5.574 1.00 97.25 116 PHE A CA 1
ATOM 903 C C . PHE A 1 116 ? -3.616 12.593 -5.719 1.00 97.25 116 PHE A C 1
ATOM 905 O O . PHE A 1 116 ? -3.115 12.638 -6.841 1.00 97.25 116 PHE A O 1
ATOM 912 N N . PHE A 1 117 ? -2.884 12.711 -4.606 1.00 96.69 117 PHE A N 1
ATOM 913 C CA . PHE A 1 117 ? -1.432 12.912 -4.648 1.00 96.69 117 PHE A CA 1
ATOM 914 C C . PHE A 1 117 ? -0.700 11.736 -5.301 1.00 96.69 117 PHE A C 1
ATOM 916 O O . PHE A 1 117 ? 0.166 11.958 -6.145 1.00 96.69 117 PHE A O 1
ATOM 923 N N . GLN A 1 118 ? -1.071 10.493 -4.976 1.00 96.56 118 GLN A N 1
ATOM 924 C CA . GLN A 1 118 ? -0.464 9.312 -5.596 1.00 96.56 118 GLN A CA 1
ATOM 925 C C . GLN A 1 118 ? -0.681 9.286 -7.115 1.00 96.56 118 GLN A C 1
ATOM 927 O O . GLN A 1 118 ? 0.249 9.011 -7.873 1.00 96.56 118 GLN A O 1
ATOM 932 N N . VAL A 1 119 ? -1.904 9.573 -7.568 1.00 96.25 119 VAL A N 1
ATOM 933 C CA . VAL A 1 119 ? -2.240 9.620 -8.996 1.00 96.25 119 VAL A CA 1
ATOM 934 C C . VAL A 1 119 ? -1.473 10.741 -9.687 1.00 96.25 119 VAL A C 1
ATOM 936 O O . VAL A 1 119 ? -0.914 10.508 -10.754 1.00 96.25 119 VAL A O 1
ATOM 939 N N . LEU A 1 120 ? -1.385 11.921 -9.072 1.00 96.56 120 LEU A N 1
ATOM 940 C CA . LEU A 1 120 ? -0.636 13.047 -9.622 1.00 96.56 120 LEU A CA 1
ATOM 941 C C . LEU A 1 120 ? 0.843 12.694 -9.825 1.00 96.56 120 LEU A C 1
ATOM 943 O O . LEU A 1 120 ? 1.368 12.909 -10.914 1.00 96.56 120 LEU A O 1
ATOM 947 N N . ILE A 1 121 ? 1.491 12.102 -8.816 1.00 95.31 121 ILE A N 1
ATOM 948 C CA . ILE A 1 121 ? 2.891 11.661 -8.913 1.00 95.31 121 ILE A CA 1
ATOM 949 C C . ILE A 1 121 ? 3.056 10.655 -10.061 1.00 95.31 121 ILE A C 1
ATOM 951 O O . ILE A 1 121 ? 3.956 10.804 -10.886 1.00 95.31 121 ILE A O 1
ATOM 955 N N . ASN A 1 122 ? 2.164 9.665 -10.152 1.00 93.88 122 ASN A N 1
ATOM 956 C CA . ASN A 1 122 ? 2.217 8.641 -11.197 1.00 93.88 122 ASN A CA 1
ATOM 957 C C . ASN A 1 122 ? 2.022 9.232 -12.605 1.00 93.88 122 ASN A C 1
ATOM 959 O O . ASN A 1 122 ? 2.728 8.849 -13.534 1.00 93.88 122 ASN A O 1
ATOM 963 N N . VAL A 1 123 ? 1.087 10.173 -12.773 1.00 94.62 123 VAL A N 1
ATOM 964 C CA . VAL A 1 123 ? 0.832 10.844 -14.059 1.00 94.62 123 VAL A CA 1
ATOM 965 C C . VAL A 1 123 ? 2.030 11.694 -14.474 1.00 94.62 123 VAL A C 1
ATOM 967 O O . VAL A 1 123 ? 2.473 11.600 -15.615 1.00 94.62 123 VAL A O 1
ATOM 970 N N . VAL A 1 124 ? 2.592 12.481 -13.553 1.00 94.31 124 VAL A N 1
ATOM 971 C CA . VAL A 1 124 ? 3.789 13.294 -13.822 1.00 94.31 124 VAL A CA 1
ATOM 972 C C . VAL A 1 124 ? 4.964 12.406 -14.233 1.00 94.31 124 VAL A C 1
ATOM 974 O O . VAL A 1 124 ? 5.653 12.715 -15.203 1.00 94.31 124 VAL A O 1
ATOM 977 N N . TRP A 1 125 ? 5.162 11.275 -13.553 1.00 93.94 125 TRP A N 1
ATOM 978 C CA . TRP A 1 125 ? 6.206 10.321 -13.917 1.00 93.94 125 TRP A CA 1
ATOM 979 C C . TRP A 1 125 ? 5.996 9.754 -15.327 1.00 93.94 125 TRP A C 1
ATOM 981 O O . TRP A 1 125 ? 6.920 9.799 -16.138 1.00 93.94 125 TRP A O 1
ATOM 991 N N . LEU A 1 126 ? 4.780 9.313 -15.663 1.00 91.56 126 LEU A N 1
ATOM 992 C CA . LEU A 1 126 ? 4.467 8.803 -17.001 1.00 91.56 126 LEU A CA 1
ATOM 993 C C . LEU A 1 126 ? 4.690 9.827 -18.120 1.00 91.56 126 LEU A C 1
ATOM 995 O O . LEU A 1 126 ? 5.074 9.440 -19.219 1.00 91.56 126 LEU A O 1
ATOM 999 N N . ILE A 1 127 ? 4.443 11.112 -17.862 1.00 92.00 127 ILE A N 1
ATOM 1000 C CA . ILE A 1 127 ? 4.635 12.172 -18.861 1.00 92.00 127 ILE A CA 1
ATOM 1001 C C . ILE A 1 127 ? 6.125 12.440 -19.098 1.00 92.00 127 ILE A C 1
ATOM 1003 O O . ILE A 1 127 ? 6.538 12.636 -20.237 1.00 92.00 127 ILE A O 1
ATOM 1007 N N . ILE A 1 128 ? 6.931 12.472 -18.032 1.00 90.81 128 ILE A N 1
ATOM 1008 C CA . ILE A 1 128 ? 8.344 12.869 -18.115 1.00 90.81 128 ILE A CA 1
ATOM 1009 C C . ILE A 1 128 ? 9.233 11.699 -18.545 1.00 90.81 128 ILE A C 1
ATOM 1011 O O . ILE A 1 128 ? 10.159 11.871 -19.336 1.00 90.81 128 ILE A O 1
ATOM 1015 N N . SER A 1 129 ? 9.022 10.513 -17.975 1.00 90.69 129 SER A N 1
ATOM 1016 C CA . SER A 1 129 ? 9.897 9.351 -18.169 1.00 90.69 129 SER A CA 1
ATOM 1017 C C . SER A 1 129 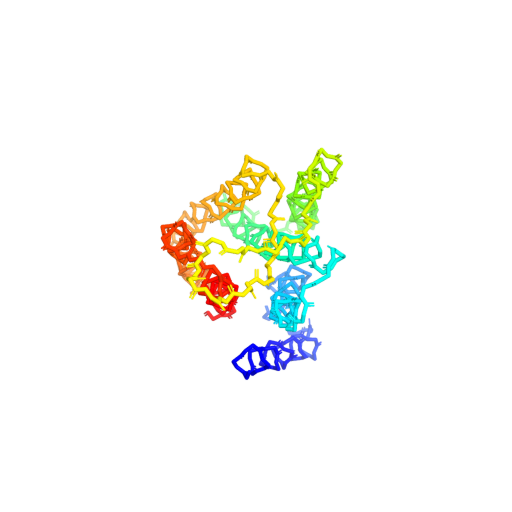? 9.121 8.058 -17.908 1.00 90.69 129 SER A C 1
ATOM 1019 O O . SER A 1 129 ? 9.274 7.463 -16.838 1.00 90.69 129 SER A O 1
ATOM 1021 N N . PRO A 1 130 ? 8.262 7.632 -18.849 1.00 89.31 130 PRO A N 1
ATOM 1022 C CA . PRO A 1 130 ? 7.464 6.429 -18.670 1.00 89.31 130 PRO A CA 1
ATOM 1023 C C . PRO A 1 130 ? 8.359 5.175 -18.600 1.00 89.31 130 PRO A C 1
ATOM 1025 O O . PRO A 1 130 ? 9.327 5.085 -19.360 1.00 89.31 130 PRO A O 1
ATOM 1028 N N . PRO A 1 131 ? 8.037 4.190 -17.739 1.00 89.50 131 PRO A N 1
ATOM 1029 C CA . PRO A 1 131 ? 8.734 2.907 -17.718 1.00 89.50 131 PRO A CA 1
ATOM 1030 C C . PRO A 1 131 ? 8.635 2.172 -19.060 1.00 89.50 131 PRO A C 1
ATOM 1032 O O . PRO A 1 131 ? 7.561 2.122 -19.664 1.00 89.50 131 PRO A O 1
ATOM 1035 N N . PHE A 1 132 ? 9.735 1.560 -19.498 1.00 86.69 132 PHE A N 1
ATOM 1036 C CA . PHE A 1 132 ? 9.843 0.880 -20.793 1.00 86.69 132 PHE A CA 1
ATOM 1037 C C . PHE A 1 132 ? 10.607 -0.443 -20.682 1.00 86.69 132 PHE A C 1
ATOM 1039 O O . PHE A 1 132 ? 11.309 -0.707 -19.703 1.00 86.69 132 PHE A O 1
ATOM 1046 N N . VAL A 1 133 ? 10.459 -1.309 -21.681 1.00 87.69 133 VAL A N 1
ATOM 1047 C CA . VAL A 1 133 ? 11.183 -2.581 -21.744 1.00 87.69 133 VAL A CA 1
ATOM 1048 C C . VAL A 1 133 ? 12.621 -2.353 -22.196 1.00 87.69 133 VAL A C 1
ATOM 1050 O O . VAL A 1 133 ? 12.872 -1.800 -23.263 1.00 87.69 133 VAL A O 1
ATOM 1053 N N . GLU A 1 134 ? 13.577 -2.853 -21.417 1.00 83.31 134 GLU A N 1
ATOM 1054 C CA . GLU A 1 134 ? 15.000 -2.794 -21.736 1.00 83.31 134 GLU A CA 1
ATOM 1055 C C . GLU A 1 134 ? 15.621 -4.196 -21.783 1.00 83.31 134 GLU A C 1
ATOM 1057 O O . GLU A 1 134 ? 15.424 -5.035 -20.895 1.00 83.31 134 GLU A O 1
ATOM 1062 N N . ASN A 1 135 ? 16.429 -4.433 -22.818 1.00 76.19 135 ASN A N 1
ATOM 1063 C CA . ASN A 1 135 ? 17.211 -5.654 -22.975 1.00 76.19 135 ASN A CA 1
ATOM 1064 C C . ASN A 1 135 ? 18.583 -5.459 -22.325 1.00 76.19 135 ASN A C 1
ATOM 1066 O O . ASN A 1 135 ? 19.492 -4.886 -22.924 1.00 76.19 135 ASN A O 1
ATOM 1070 N N . ASN A 1 136 ? 18.747 -5.939 -21.094 1.00 66.12 136 ASN A N 1
ATOM 1071 C CA . ASN A 1 136 ? 20.008 -5.813 -20.378 1.00 66.12 136 ASN A CA 1
ATOM 1072 C C . ASN A 1 136 ? 20.973 -6.945 -20.763 1.00 66.12 136 ASN A C 1
ATOM 1074 O O . ASN A 1 136 ? 20.822 -8.089 -20.334 1.00 66.12 136 ASN A O 1
ATOM 1078 N N . LEU A 1 137 ? 21.988 -6.595 -21.561 1.00 61.59 137 LEU A N 1
ATOM 1079 C CA . LEU A 1 137 ? 23.095 -7.469 -21.984 1.00 61.59 137 LEU A CA 1
ATOM 1080 C C . LEU A 1 137 ? 24.246 -7.530 -20.960 1.00 61.59 137 LEU A C 1
ATOM 1082 O O . LEU A 1 137 ? 25.125 -8.380 -21.062 1.00 61.59 137 LEU A O 1
ATOM 1086 N N . HIS A 1 138 ? 24.254 -6.625 -19.975 1.00 57.94 138 HIS A N 1
ATOM 1087 C CA . HIS A 1 138 ? 25.369 -6.435 -19.039 1.00 57.94 138 HIS A CA 1
ATOM 1088 C C . HIS A 1 138 ? 25.215 -7.130 -17.679 1.00 57.94 138 HIS A C 1
ATOM 1090 O O . HIS A 1 138 ? 26.161 -7.119 -16.894 1.00 57.94 138 HIS A O 1
ATOM 1096 N N . SER A 1 139 ? 24.054 -7.717 -17.364 1.00 56.94 139 SER A N 1
ATOM 1097 C CA . SER A 1 139 ? 23.807 -8.254 -16.017 1.00 56.94 139 SER A CA 1
ATOM 1098 C C . SER A 1 139 ? 24.380 -9.662 -15.797 1.00 56.94 139 SER A C 1
ATOM 1100 O O . SER A 1 139 ? 24.770 -9.963 -14.674 1.00 56.94 139 SER A O 1
ATOM 1102 N N . GLU A 1 140 ? 24.468 -10.499 -16.838 1.00 56.75 140 GLU A N 1
ATOM 1103 C CA . GLU A 1 140 ? 25.144 -11.807 -16.825 1.00 56.75 140 GLU A CA 1
ATOM 1104 C C . GLU A 1 140 ? 25.822 -12.053 -18.185 1.00 56.75 140 GLU A C 1
ATOM 1106 O O . GLU A 1 140 ? 25.216 -11.834 -19.235 1.00 56.75 140 GLU A O 1
ATOM 1111 N N . ARG A 1 141 ? 27.089 -12.501 -18.197 1.00 52.34 141 ARG A N 1
ATOM 1112 C CA . ARG A 1 141 ? 27.809 -12.811 -19.448 1.00 52.34 141 ARG A CA 1
ATOM 1113 C C . ARG A 1 141 ? 27.100 -13.960 -20.177 1.00 52.34 141 ARG A C 1
ATOM 1115 O O . ARG A 1 141 ? 27.142 -15.092 -19.712 1.00 52.34 141 ARG A O 1
ATOM 1122 N N . GLY A 1 142 ? 26.489 -13.666 -21.327 1.00 57.03 142 GLY A N 1
ATOM 1123 C CA . GLY A 1 142 ? 25.880 -14.662 -22.220 1.00 57.03 142 GLY A CA 1
ATOM 1124 C C . GLY A 1 142 ? 24.361 -14.844 -22.101 1.00 57.03 142 GLY A C 1
ATOM 1125 O O . GLY A 1 142 ? 23.812 -15.659 -22.837 1.00 57.03 142 GLY A O 1
ATOM 1126 N N . LEU A 1 143 ? 23.663 -14.090 -21.238 1.00 58.69 143 LEU A N 1
ATOM 1127 C CA . LEU A 1 143 ? 22.199 -14.145 -21.100 1.00 58.69 143 LEU A CA 1
ATOM 1128 C C . LEU A 1 143 ? 21.568 -12.758 -21.297 1.00 58.69 143 LEU A C 1
ATOM 1130 O O . LEU A 1 143 ? 21.903 -11.804 -20.601 1.00 58.69 143 LEU A O 1
ATOM 1134 N N . ILE A 1 144 ? 20.618 -12.649 -22.234 1.00 63.88 144 ILE A N 1
ATOM 1135 C CA . ILE A 1 144 ? 19.833 -11.425 -22.461 1.00 63.88 144 ILE A CA 1
ATOM 1136 C C . ILE A 1 144 ? 18.678 -11.402 -21.455 1.00 63.88 144 ILE A C 1
ATOM 1138 O O . ILE A 1 144 ? 17.731 -12.183 -21.579 1.00 63.88 144 ILE A O 1
ATOM 1142 N N . ILE A 1 145 ? 18.737 -10.520 -20.455 1.00 72.19 145 ILE A N 1
ATOM 1143 C CA . ILE A 1 145 ? 17.647 -10.354 -19.484 1.00 72.19 145 ILE A CA 1
ATOM 1144 C C . ILE A 1 145 ? 16.737 -9.220 -19.956 1.00 72.19 145 ILE A C 1
ATOM 1146 O O . ILE A 1 145 ? 17.131 -8.056 -19.970 1.00 72.19 145 ILE A O 1
ATOM 1150 N N . ILE A 1 146 ? 15.504 -9.568 -20.327 1.00 74.75 146 ILE A N 1
ATOM 1151 C CA . ILE A 1 146 ? 14.459 -8.593 -20.651 1.00 74.75 146 ILE A CA 1
ATOM 1152 C C . ILE A 1 146 ? 13.820 -8.140 -19.335 1.00 74.75 146 ILE A C 1
ATOM 1154 O O . ILE A 1 146 ? 13.218 -8.954 -18.629 1.00 74.75 146 ILE A O 1
ATOM 1158 N N . GLN A 1 147 ? 13.955 -6.861 -18.995 1.00 82.31 147 GLN A N 1
ATOM 1159 C CA . GLN A 1 147 ? 13.427 -6.286 -17.757 1.00 82.31 147 GLN A CA 1
ATOM 1160 C C . GLN A 1 147 ? 12.726 -4.949 -18.014 1.00 82.31 147 GLN A C 1
ATOM 1162 O O . GLN A 1 147 ? 12.917 -4.331 -19.056 1.00 82.31 147 GLN A O 1
ATOM 1167 N N . CYS A 1 148 ? 11.883 -4.521 -17.075 1.00 85.62 148 CYS A N 1
ATOM 1168 C CA . CYS A 1 148 ? 11.312 -3.178 -17.112 1.00 85.62 148 CYS A CA 1
ATOM 1169 C C . CYS A 1 148 ? 12.329 -2.206 -16.521 1.00 85.62 148 CYS A C 1
ATOM 1171 O O . CYS A 1 148 ? 12.757 -2.395 -15.383 1.00 85.62 148 CYS A O 1
ATOM 1173 N N . ASN A 1 149 ? 12.716 -1.199 -17.295 1.00 87.44 149 ASN A N 1
ATOM 1174 C CA . ASN A 1 149 ? 13.443 -0.050 -16.793 1.00 87.44 149 ASN A CA 1
ATOM 1175 C C . ASN A 1 149 ? 12.426 0.994 -16.318 1.00 87.44 149 ASN A C 1
ATOM 1177 O O . ASN A 1 149 ? 11.436 1.272 -16.993 1.00 87.44 149 ASN A O 1
ATOM 1181 N N . GLU A 1 150 ? 12.685 1.568 -15.149 1.00 86.12 150 GLU A N 1
ATOM 1182 C CA . GLU A 1 150 ? 11.840 2.580 -14.515 1.00 86.12 150 GLU A CA 1
ATOM 1183 C C . GLU A 1 150 ? 11.834 3.930 -15.248 1.00 86.12 150 GLU A C 1
ATOM 1185 O O . GLU A 1 150 ? 11.031 4.814 -14.946 1.00 86.12 150 GLU A O 1
ATOM 1190 N N . GLY A 1 151 ? 12.752 4.123 -16.196 1.00 86.94 151 GLY A N 1
ATOM 1191 C CA . GLY A 1 151 ? 12.948 5.359 -16.949 1.00 86.94 151 GLY A CA 1
ATOM 1192 C C . GLY A 1 151 ? 13.631 6.448 -16.122 1.00 86.94 151 GLY A C 1
ATOM 1193 O O . GLY A 1 151 ? 14.639 7.005 -16.546 1.00 86.94 151 GLY A O 1
ATOM 1194 N N . SER A 1 152 ? 13.130 6.722 -14.914 1.00 88.94 152 SER A N 1
ATOM 1195 C CA . SER A 1 152 ? 13.694 7.709 -13.993 1.00 88.94 152 SER A CA 1
ATOM 1196 C C . SER A 1 152 ? 13.792 7.170 -12.569 1.00 88.94 152 SER A C 1
ATOM 1198 O O . SER A 1 152 ? 12.792 6.979 -11.876 1.00 88.94 152 SER A O 1
ATOM 1200 N N . VAL A 1 153 ? 15.031 7.008 -12.096 1.00 87.62 153 VAL A N 1
ATOM 1201 C CA . VAL A 1 153 ? 15.332 6.629 -10.704 1.00 87.62 153 VAL A CA 1
ATOM 1202 C C . VAL A 1 153 ? 14.780 7.663 -9.724 1.00 87.62 153 VAL A C 1
ATOM 1204 O O . VAL A 1 153 ? 14.297 7.305 -8.650 1.00 87.62 153 VAL A O 1
ATOM 1207 N N . VAL A 1 154 ? 14.812 8.946 -10.097 1.00 89.81 154 VAL A N 1
ATOM 1208 C CA . VAL A 1 154 ? 14.289 10.040 -9.268 1.00 89.81 154 VAL A CA 1
ATOM 1209 C C . VAL A 1 154 ? 12.777 9.913 -9.115 1.00 89.81 154 VAL A C 1
ATOM 1211 O O . VAL A 1 154 ? 12.276 9.960 -7.995 1.00 89.81 154 VAL A O 1
ATOM 1214 N N . ALA A 1 155 ? 12.046 9.695 -10.208 1.00 89.62 155 ALA A N 1
ATOM 1215 C CA . ALA A 1 155 ? 10.593 9.574 -10.157 1.00 89.62 155 ALA A CA 1
ATOM 1216 C C . ALA A 1 155 ? 10.138 8.313 -9.401 1.00 89.62 155 ALA A C 1
ATOM 1218 O O . ALA A 1 155 ? 9.250 8.393 -8.549 1.00 89.62 155 ALA A O 1
ATOM 1219 N N . PHE A 1 156 ? 10.820 7.184 -9.615 1.00 88.38 156 PHE A N 1
ATOM 1220 C CA . PHE A 1 156 ? 10.614 5.973 -8.820 1.00 88.38 156 PHE A CA 1
ATOM 1221 C C . PHE A 1 156 ? 10.861 6.225 -7.324 1.00 88.38 156 PHE A C 1
ATOM 1223 O O . PHE A 1 156 ? 10.045 5.850 -6.479 1.00 88.38 156 PHE A O 1
ATOM 1230 N N . SER A 1 157 ? 11.943 6.935 -6.988 1.00 89.69 157 SER A N 1
ATOM 1231 C CA . SER A 1 157 ? 12.262 7.296 -5.602 1.00 89.69 157 SER A CA 1
ATOM 1232 C C . SER A 1 157 ? 11.183 8.184 -4.982 1.00 89.69 157 SER A C 1
ATOM 1234 O O . SER A 1 157 ? 10.804 7.947 -3.842 1.00 89.69 157 SER A O 1
ATOM 1236 N N . ILE A 1 158 ? 10.624 9.145 -5.728 1.00 92.62 158 ILE A N 1
ATOM 1237 C CA . ILE A 1 158 ? 9.521 10.001 -5.258 1.00 92.62 158 ILE A CA 1
ATOM 1238 C C . ILE A 1 158 ? 8.284 9.164 -4.905 1.00 92.62 158 ILE A C 1
ATOM 1240 O O . ILE A 1 158 ? 7.691 9.379 -3.845 1.00 92.62 158 ILE A O 1
ATOM 1244 N N . VAL A 1 159 ? 7.909 8.188 -5.741 1.00 92.06 159 VAL A N 1
ATOM 1245 C CA . VAL A 1 159 ? 6.786 7.277 -5.450 1.00 92.06 159 VAL A CA 1
ATOM 1246 C C . VAL A 1 159 ? 7.043 6.482 -4.170 1.00 92.06 159 VAL A C 1
ATOM 1248 O O . VAL A 1 159 ? 6.176 6.431 -3.293 1.00 92.06 159 VAL A O 1
ATOM 1251 N N . LEU A 1 160 ? 8.235 5.896 -4.025 1.00 90.44 160 LEU A N 1
ATOM 1252 C CA . LEU A 1 160 ? 8.589 5.138 -2.822 1.00 90.44 160 LEU A CA 1
ATOM 1253 C C . LEU A 1 160 ? 8.633 6.028 -1.572 1.00 90.44 160 LEU A C 1
ATOM 1255 O O . LEU A 1 160 ? 8.131 5.633 -0.520 1.00 90.44 160 LEU A O 1
ATOM 1259 N N . SER A 1 161 ? 9.189 7.237 -1.676 1.00 92.00 161 SER A N 1
ATOM 1260 C CA . SER A 1 161 ? 9.243 8.204 -0.577 1.00 92.00 161 SER A CA 1
ATOM 1261 C C . SER A 1 161 ? 7.851 8.649 -0.141 1.00 92.00 161 SER A C 1
ATOM 1263 O O . SER A 1 161 ? 7.593 8.723 1.058 1.00 92.00 161 SER A O 1
ATOM 1265 N N . TYR A 1 162 ? 6.935 8.892 -1.082 1.00 94.81 162 TYR A N 1
ATOM 1266 C CA . TYR A 1 162 ? 5.546 9.216 -0.760 1.00 94.81 162 TYR A CA 1
ATOM 1267 C C . TYR A 1 162 ? 4.868 8.074 0.012 1.00 94.81 162 TYR A C 1
ATOM 1269 O O . TYR A 1 162 ? 4.250 8.304 1.053 1.00 94.81 162 TYR A O 1
ATOM 1277 N N . MET A 1 163 ? 5.041 6.834 -0.449 1.00 92.88 163 MET A N 1
ATOM 1278 C CA . MET A 1 163 ? 4.512 5.648 0.228 1.00 92.88 163 MET A CA 1
ATOM 1279 C C . MET A 1 163 ? 5.102 5.471 1.633 1.00 92.88 163 MET A C 1
ATOM 1281 O O . MET A 1 163 ? 4.366 5.212 2.587 1.00 92.88 163 MET A O 1
AT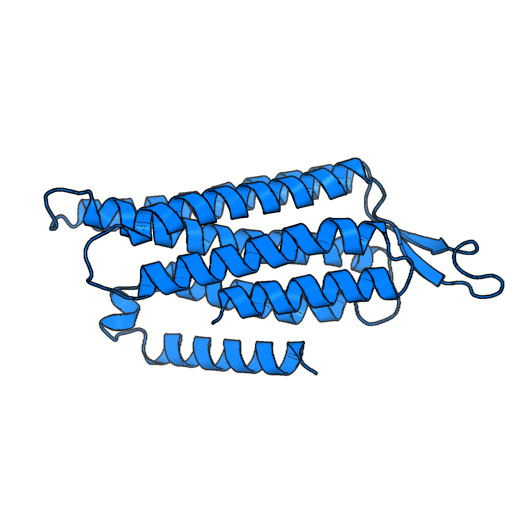OM 1285 N N . GLY A 1 164 ? 6.414 5.671 1.783 1.00 92.31 164 GLY A N 1
ATOM 1286 C CA . GLY A 1 164 ? 7.101 5.635 3.074 1.00 92.31 164 GLY A CA 1
ATOM 1287 C C . GLY A 1 164 ? 6.639 6.738 4.030 1.00 92.31 164 GLY A C 1
ATOM 1288 O O . GLY A 1 164 ? 6.428 6.475 5.215 1.00 92.31 164 GLY A O 1
ATOM 1289 N N . LEU A 1 165 ? 6.408 7.956 3.530 1.00 94.38 165 LEU A N 1
ATOM 1290 C CA . LEU A 1 165 ? 5.857 9.063 4.313 1.00 94.38 165 LEU A CA 1
ATOM 1291 C C . LEU A 1 165 ? 4.442 8.733 4.800 1.00 94.38 165 LEU A C 1
ATOM 1293 O O . LEU A 1 165 ? 4.151 8.872 5.988 1.00 94.38 165 LEU A O 1
ATOM 1297 N N . LEU A 1 166 ? 3.580 8.249 3.902 1.00 95.06 166 LEU A N 1
ATOM 1298 C CA . LEU A 1 166 ? 2.211 7.858 4.233 1.00 95.06 166 LEU A CA 1
ATOM 1299 C C . LEU A 1 166 ? 2.187 6.746 5.296 1.00 95.06 166 LEU A C 1
ATOM 1301 O O . LEU A 1 166 ? 1.426 6.831 6.263 1.00 95.06 166 LEU A O 1
ATOM 1305 N N . ALA A 1 167 ? 3.061 5.744 5.162 1.00 93.25 167 ALA A N 1
ATOM 1306 C CA . ALA A 1 167 ? 3.228 4.676 6.144 1.00 93.25 167 ALA A CA 1
ATOM 1307 C C . ALA A 1 167 ? 3.725 5.203 7.499 1.00 93.25 167 ALA A C 1
ATOM 1309 O O . ALA A 1 167 ? 3.182 4.834 8.538 1.00 93.25 167 ALA A O 1
ATOM 1310 N N . SER A 1 168 ? 4.698 6.115 7.494 1.00 93.44 168 SER A N 1
ATOM 1311 C CA . SER A 1 168 ? 5.263 6.711 8.711 1.00 93.44 168 SER A CA 1
ATOM 1312 C C . SER A 1 168 ? 4.221 7.522 9.479 1.00 93.44 168 SER A C 1
ATOM 1314 O O . SER A 1 168 ? 4.056 7.335 10.683 1.00 93.44 168 SER A O 1
ATOM 1316 N N . VAL A 1 169 ? 3.457 8.373 8.784 1.00 95.44 169 VAL A N 1
ATOM 1317 C CA . VAL A 1 169 ? 2.353 9.139 9.385 1.00 95.44 169 VAL A CA 1
ATOM 1318 C C . VAL A 1 169 ? 1.298 8.193 9.961 1.00 95.44 169 VAL A C 1
ATOM 1320 O O . VAL A 1 169 ? 0.867 8.369 11.100 1.00 95.44 169 VAL A O 1
ATOM 1323 N N . SER A 1 170 ? 0.924 7.153 9.212 1.00 94.25 170 SER A N 1
ATOM 1324 C CA . SER A 1 170 ? -0.017 6.130 9.678 1.00 94.25 170 SER A CA 1
ATOM 1325 C C . SER A 1 170 ? 0.478 5.401 10.925 1.00 94.25 170 SER A C 1
ATOM 1327 O O . SER A 1 170 ? -0.273 5.260 11.892 1.00 94.25 170 SER A O 1
ATOM 1329 N N . PHE A 1 171 ? 1.751 5.008 10.955 1.00 93.62 171 PHE A N 1
ATOM 1330 C CA . PHE A 1 171 ? 2.370 4.366 12.108 1.00 93.62 171 PHE A CA 1
ATOM 1331 C C . PHE A 1 171 ? 2.385 5.278 13.339 1.00 93.62 171 PHE A C 1
ATOM 1333 O O . PHE A 1 171 ? 1.985 4.838 14.415 1.00 93.62 171 PHE A O 1
ATOM 1340 N N . ILE A 1 172 ? 2.776 6.549 13.191 1.00 93.44 172 ILE A N 1
ATOM 1341 C CA . ILE A 1 172 ? 2.800 7.522 14.295 1.00 93.44 172 ILE A CA 1
ATOM 1342 C C . ILE A 1 172 ? 1.398 7.684 14.895 1.00 93.44 172 ILE A C 1
ATOM 1344 O O . ILE A 1 172 ? 1.223 7.583 16.111 1.00 93.44 172 ILE A O 1
ATOM 1348 N N . VAL A 1 173 ? 0.377 7.883 14.057 1.00 91.62 173 VAL A N 1
ATOM 1349 C CA . VAL A 1 173 ? -1.009 8.021 14.530 1.00 91.62 173 VAL A CA 1
ATOM 1350 C C . VAL A 1 173 ? -1.496 6.735 15.201 1.00 91.62 173 VAL A C 1
ATOM 1352 O O . VAL A 1 173 ? -2.126 6.794 16.258 1.00 91.62 173 VAL A O 1
ATOM 1355 N N . ALA A 1 174 ? -1.186 5.570 14.631 1.00 90.25 174 ALA A N 1
ATOM 1356 C CA . ALA A 1 174 ? -1.537 4.280 15.215 1.00 90.25 174 ALA A CA 1
ATOM 1357 C C . ALA A 1 174 ? -0.850 4.070 16.580 1.00 90.25 174 ALA A C 1
ATOM 1359 O O . ALA A 1 174 ? -1.467 3.587 17.532 1.00 90.25 174 ALA A O 1
ATOM 1360 N N . PHE A 1 175 ? 0.412 4.479 16.718 1.00 89.81 175 PHE A N 1
ATOM 1361 C CA . PHE A 1 175 ? 1.147 4.420 17.978 1.00 89.81 175 PHE A CA 1
ATOM 1362 C C . PHE A 1 175 ? 0.488 5.281 19.061 1.00 89.81 175 PHE A C 1
ATOM 1364 O O . PHE A 1 175 ? 0.254 4.794 20.165 1.00 89.81 175 PHE A O 1
ATOM 1371 N N . PHE A 1 176 ? 0.085 6.512 18.736 1.00 87.12 176 PHE A N 1
ATOM 1372 C CA . PHE A 1 176 ? -0.686 7.344 19.664 1.00 87.12 176 PHE A CA 1
ATOM 1373 C C . PHE A 1 176 ? -2.069 6.767 19.982 1.00 87.12 176 PHE A C 1
ATOM 1375 O O . PHE A 1 176 ? -2.566 6.949 21.087 1.00 87.12 176 PHE A O 1
ATOM 1382 N N . ALA A 1 177 ? -2.706 6.056 19.051 1.00 83.69 177 ALA A N 1
ATOM 1383 C CA . ALA A 1 177 ? -3.991 5.415 19.313 1.00 83.69 177 ALA A CA 1
ATOM 1384 C C . ALA A 1 177 ? -3.883 4.229 20.295 1.00 83.69 177 ALA A C 1
ATOM 1386 O O . ALA A 1 177 ? -4.863 3.922 20.971 1.00 83.69 177 ALA A O 1
ATOM 1387 N N . ARG A 1 178 ? -2.711 3.581 20.422 1.00 82.62 178 ARG A N 1
ATOM 1388 C CA . ARG A 1 178 ? -2.485 2.486 21.390 1.00 82.62 178 ARG A CA 1
ATOM 1389 C C . ARG A 1 178 ? -2.519 2.930 22.850 1.00 82.62 178 ARG A C 1
ATOM 1391 O O . ARG A 1 178 ? -2.759 2.087 23.706 1.00 82.62 178 ARG A O 1
ATOM 1398 N N . THR A 1 179 ? -2.242 4.199 23.146 1.00 76.44 179 THR A N 1
ATOM 1399 C CA . THR A 1 179 ? -2.215 4.705 24.529 1.00 76.44 179 THR A CA 1
ATOM 1400 C C . THR A 1 179 ? -3.608 5.050 25.065 1.00 76.44 179 THR A C 1
ATOM 1402 O O . THR A 1 179 ? -3.739 5.457 26.217 1.00 76.44 179 THR A O 1
ATOM 1405 N N . LEU A 1 180 ? -4.657 4.888 24.249 1.00 73.75 180 LEU A N 1
ATOM 1406 C CA . LEU A 1 180 ? -6.046 5.119 24.642 1.00 73.75 180 LEU A CA 1
ATOM 1407 C C . LEU A 1 180 ? -6.570 3.949 25.504 1.00 73.75 180 LEU A C 1
ATOM 1409 O O . LEU A 1 180 ? -6.289 2.795 25.176 1.00 73.75 180 LEU A O 1
ATOM 1413 N N . PRO A 1 181 ? -7.328 4.222 26.587 1.00 66.19 181 PRO A N 1
ATOM 1414 C CA . PRO A 1 181 ? -7.752 3.204 27.549 1.00 66.19 181 PRO A CA 1
ATOM 1415 C C . PRO A 1 181 ? -8.611 2.101 26.907 1.00 66.19 181 PRO A C 1
ATOM 1417 O O . PRO A 1 181 ? -9.515 2.373 26.111 1.00 66.19 181 PRO A O 1
ATOM 1420 N N . ASP A 1 182 ? -8.273 0.858 27.269 1.00 58.56 182 ASP A N 1
ATOM 1421 C CA . ASP A 1 182 ? -8.718 -0.428 26.712 1.00 58.56 182 ASP A CA 1
ATOM 1422 C C . ASP A 1 182 ? -10.239 -0.530 26.485 1.00 58.56 182 ASP A C 1
ATOM 1424 O O . ASP A 1 182 ? -10.983 -0.987 27.350 1.00 58.56 182 ASP A O 1
ATOM 1428 N N . SER A 1 183 ? -10.712 -0.219 25.273 1.00 52.75 183 SER A N 1
ATOM 1429 C CA . SER A 1 183 ? -11.977 -0.811 24.802 1.00 52.75 183 SER A CA 1
ATOM 1430 C C . SER A 1 183 ? -11.858 -1.679 23.553 1.00 52.75 183 SER A C 1
ATOM 1432 O O . SER A 1 183 ? -12.748 -2.492 23.340 1.00 52.75 183 SER A O 1
ATOM 1434 N N . PHE A 1 184 ? -10.756 -1.647 22.788 1.00 54.12 184 PHE A N 1
ATOM 1435 C CA . PHE A 1 184 ? -10.559 -2.598 21.685 1.00 54.12 184 PHE A CA 1
ATOM 1436 C C . PHE A 1 184 ? -9.076 -2.900 21.428 1.00 54.12 184 PHE A C 1
ATOM 1438 O O . PHE A 1 184 ? -8.302 -2.009 21.075 1.00 54.12 184 PHE A O 1
ATOM 1445 N N . ASN A 1 185 ? -8.705 -4.188 21.473 1.00 67.75 185 ASN A N 1
ATOM 1446 C CA . ASN A 1 185 ? -7.413 -4.702 20.982 1.00 67.75 185 ASN A CA 1
ATOM 1447 C C . ASN A 1 185 ? -7.119 -4.295 19.520 1.00 67.75 185 ASN A C 1
ATOM 1449 O O . ASN A 1 185 ? -5.989 -4.400 19.057 1.00 67.75 185 ASN A O 1
ATOM 1453 N N . GLU A 1 186 ? -8.115 -3.776 18.801 1.00 76.69 186 GLU A N 1
ATOM 1454 C CA . GLU A 1 186 ? -8.020 -3.254 17.442 1.00 76.69 186 GLU A CA 1
ATOM 1455 C C . GLU A 1 186 ? -6.889 -2.233 17.238 1.00 76.69 186 GLU A C 1
ATOM 1457 O O . GLU A 1 186 ? -6.124 -2.372 16.286 1.00 76.69 186 GLU A O 1
ATOM 1462 N N . ALA A 1 187 ? -6.712 -1.251 18.131 1.00 80.62 187 ALA A N 1
ATOM 1463 C CA . ALA A 1 187 ? -5.618 -0.282 17.988 1.00 80.62 187 ALA A CA 1
ATOM 1464 C C . ALA A 1 187 ? -4.239 -0.951 18.128 1.00 80.62 187 ALA A C 1
ATOM 1466 O O . ALA A 1 187 ? -3.279 -0.558 17.466 1.00 80.62 187 ALA A O 1
ATOM 1467 N N . LYS A 1 188 ? -4.135 -2.010 18.946 1.00 84.25 188 LYS A N 1
ATOM 1468 C CA . LYS A 1 188 ? -2.897 -2.785 19.093 1.00 84.25 188 LYS A CA 1
ATOM 1469 C C . LYS A 1 188 ? -2.561 -3.528 17.798 1.00 84.25 188 LYS A C 1
ATOM 1471 O O . LYS A 1 188 ? -1.406 -3.437 17.372 1.00 84.25 188 LYS A O 1
ATOM 1476 N N . TYR A 1 189 ? -3.551 -4.166 17.165 1.00 86.44 189 TYR A N 1
ATOM 1477 C CA . TYR A 1 189 ? -3.392 -4.841 15.872 1.00 86.44 189 TYR A CA 1
ATOM 1478 C C . TYR A 1 189 ? -3.015 -3.859 14.761 1.00 86.44 189 TYR A C 1
ATOM 1480 O O . TYR A 1 189 ? -1.997 -4.064 14.115 1.00 86.44 189 TYR A O 1
ATOM 1488 N N . ILE A 1 190 ? -3.719 -2.728 14.615 1.00 87.75 190 ILE A N 1
ATOM 1489 C CA . ILE A 1 190 ? -3.429 -1.761 13.538 1.00 87.75 190 ILE A CA 1
ATOM 1490 C C . ILE A 1 190 ? -1.983 -1.257 13.595 1.00 87.75 190 ILE A C 1
ATOM 1492 O O . ILE A 1 190 ? -1.302 -1.181 12.574 1.00 87.75 190 ILE A O 1
ATOM 1496 N N . THR A 1 191 ? -1.477 -0.926 14.779 1.00 89.88 191 THR A N 1
ATOM 1497 C CA . THR A 1 191 ? -0.090 -0.467 14.915 1.00 89.88 191 THR A CA 1
ATOM 1498 C C . THR A 1 191 ? 0.914 -1.594 14.670 1.00 89.88 191 THR A C 1
ATOM 1500 O O . THR A 1 191 ? 2.022 -1.323 14.217 1.00 89.88 191 THR A O 1
ATOM 1503 N N . PHE A 1 192 ? 0.558 -2.852 14.955 1.00 90.31 192 PHE A N 1
ATOM 1504 C CA . PHE A 1 192 ? 1.410 -4.000 14.636 1.00 90.31 192 PHE A CA 1
ATOM 1505 C C . PHE A 1 192 ? 1.472 -4.207 13.120 1.00 90.31 192 PHE A C 1
ATOM 1507 O O . PHE A 1 192 ? 2.566 -4.266 12.566 1.00 90.31 192 PHE A O 1
ATOM 1514 N N . SER A 1 193 ? 0.323 -4.169 12.445 1.00 91.94 193 SER A N 1
ATOM 1515 C CA . SER A 1 193 ? 0.220 -4.192 10.985 1.00 91.94 193 SER A CA 1
ATOM 1516 C C . SER A 1 193 ? 1.021 -3.054 10.335 1.00 91.94 193 SER A C 1
ATOM 1518 O O . SER A 1 193 ? 1.773 -3.284 9.390 1.00 91.94 193 SER A O 1
ATOM 1520 N N . MET A 1 194 ? 0.941 -1.828 10.871 1.00 92.50 194 MET A N 1
ATOM 1521 C CA . MET A 1 194 ? 1.729 -0.685 10.381 1.00 92.50 194 MET A CA 1
ATOM 1522 C C . MET A 1 194 ? 3.231 -0.850 10.614 1.00 92.50 194 MET A C 1
ATOM 1524 O O . MET A 1 194 ? 4.024 -0.490 9.749 1.00 92.50 194 MET A O 1
ATOM 1528 N N . LEU A 1 195 ? 3.637 -1.415 11.753 1.00 92.44 195 LEU A N 1
ATOM 1529 C CA . LEU A 1 195 ? 5.043 -1.703 12.032 1.00 92.44 195 LEU A CA 1
ATOM 1530 C C . LEU A 1 195 ? 5.607 -2.735 11.047 1.00 92.44 195 LEU A C 1
ATOM 1532 O O . LEU A 1 195 ? 6.692 -2.526 10.508 1.00 92.44 195 LEU A O 1
ATOM 1536 N N . LEU A 1 196 ? 4.861 -3.817 10.792 1.00 92.75 196 LEU A N 1
ATOM 1537 C CA . LEU A 1 196 ? 5.217 -4.831 9.796 1.00 92.75 196 LEU A CA 1
ATOM 1538 C C . LEU A 1 196 ? 5.302 -4.232 8.391 1.00 92.75 196 LEU A C 1
ATOM 1540 O O . LEU A 1 196 ? 6.230 -4.526 7.644 1.00 92.75 196 LEU A O 1
ATOM 1544 N N . PHE A 1 197 ? 4.364 -3.357 8.030 1.00 92.75 197 PHE A N 1
ATOM 1545 C CA . PHE A 1 197 ? 4.415 -2.657 6.753 1.00 92.75 197 PHE A CA 1
ATOM 1546 C C . PHE A 1 197 ? 5.698 -1.820 6.631 1.00 92.75 197 PHE A C 1
ATOM 1548 O O . PHE A 1 197 ? 6.441 -1.962 5.661 1.00 92.75 197 PHE A O 1
ATOM 1555 N N . CYS A 1 198 ? 5.999 -0.988 7.631 1.00 93.00 198 CYS A N 1
ATOM 1556 C CA . CYS A 1 198 ? 7.200 -0.155 7.636 1.00 93.00 198 CYS A CA 1
ATOM 1557 C C . CYS A 1 198 ? 8.490 -0.987 7.574 1.00 93.00 198 CYS A C 1
ATOM 1559 O O . CYS A 1 198 ? 9.394 -0.639 6.817 1.00 93.00 198 CYS A O 1
ATOM 1561 N N . SER A 1 199 ? 8.586 -2.097 8.314 1.00 93.75 199 SER A N 1
ATOM 1562 C CA . SER A 1 199 ? 9.782 -2.950 8.296 1.00 93.75 199 SER A CA 1
ATOM 1563 C C . SER A 1 199 ? 10.011 -3.598 6.928 1.00 93.75 199 SER A C 1
ATOM 1565 O O . SER A 1 199 ? 11.138 -3.612 6.429 1.00 93.75 199 SER A O 1
ATOM 1567 N N . VAL A 1 200 ? 8.945 -4.060 6.270 1.00 93.56 200 VAL A N 1
ATOM 1568 C CA . VAL A 1 200 ? 9.000 -4.616 4.910 1.00 93.56 200 VAL A CA 1
ATOM 1569 C C . VAL A 1 200 ? 9.479 -3.572 3.898 1.00 93.56 200 VAL A C 1
ATOM 1571 O O . VAL A 1 200 ? 10.280 -3.885 3.021 1.00 93.56 200 VAL A O 1
ATOM 1574 N N . TRP A 1 201 ? 9.044 -2.319 4.027 1.00 90.12 201 TRP A N 1
ATOM 1575 C CA . TRP A 1 201 ? 9.463 -1.245 3.124 1.00 90.12 201 TRP A CA 1
ATOM 1576 C C . TRP A 1 201 ? 10.897 -0.772 3.369 1.00 90.12 201 TRP A C 1
ATOM 1578 O O . TRP A 1 201 ? 11.645 -0.581 2.413 1.00 90.12 201 TRP A O 1
ATOM 1588 N N . ILE A 1 202 ? 11.318 -0.653 4.630 1.00 91.19 202 ILE A N 1
ATOM 1589 C CA . ILE A 1 202 ? 12.705 -0.305 4.977 1.00 91.19 202 ILE A CA 1
ATOM 1590 C C . ILE A 1 202 ? 13.673 -1.374 4.463 1.00 91.19 202 ILE A C 1
ATOM 1592 O O . ILE A 1 202 ? 14.715 -1.039 3.909 1.00 91.19 202 ILE A O 1
ATOM 1596 N N . THR A 1 203 ? 13.328 -2.656 4.615 1.00 91.38 203 THR A N 1
ATOM 1597 C CA . THR A 1 203 ? 14.167 -3.773 4.143 1.00 91.38 203 THR A CA 1
ATOM 1598 C C . THR A 1 203 ? 14.157 -3.933 2.623 1.00 91.38 203 THR A C 1
ATOM 1600 O O . THR A 1 203 ? 15.153 -4.378 2.051 1.00 91.38 203 THR A O 1
ATOM 1603 N N . MET A 1 204 ? 13.079 -3.522 1.950 1.00 89.75 204 MET A N 1
ATOM 1604 C CA . MET A 1 204 ? 12.981 -3.556 0.491 1.00 89.75 204 MET A CA 1
ATOM 1605 C C . MET A 1 204 ? 14.011 -2.649 -0.188 1.00 89.75 204 MET A C 1
ATOM 1607 O O . MET A 1 204 ? 14.606 -3.074 -1.172 1.00 89.75 204 MET A O 1
ATOM 1611 N N . ILE A 1 205 ? 14.270 -1.447 0.338 1.00 87.19 205 ILE A N 1
ATOM 1612 C CA . ILE A 1 205 ? 15.185 -0.469 -0.282 1.00 87.19 205 ILE A CA 1
ATOM 1613 C C . ILE A 1 205 ? 16.593 -1.051 -0.526 1.00 87.19 205 ILE A C 1
ATOM 1615 O O . ILE A 1 205 ? 17.021 -1.093 -1.683 1.00 87.19 205 ILE A O 1
ATOM 1619 N N . PRO A 1 206 ? 17.331 -1.539 0.494 1.00 89.12 206 PRO A N 1
ATOM 1620 C CA . PRO A 1 206 ? 18.662 -2.096 0.275 1.00 89.12 206 PRO A CA 1
ATOM 1621 C C . PRO A 1 206 ? 18.620 -3.390 -0.546 1.00 89.12 206 PRO A C 1
ATOM 1623 O O . PRO A 1 206 ? 19.517 -3.619 -1.356 1.00 89.12 206 PRO A O 1
ATOM 1626 N N . ALA A 1 207 ? 17.581 -4.219 -0.392 1.00 89.31 207 ALA A N 1
ATOM 1627 C CA . ALA A 1 207 ? 17.426 -5.445 -1.173 1.00 89.31 207 ALA A CA 1
ATOM 1628 C C . ALA A 1 207 ? 17.218 -5.154 -2.669 1.00 89.31 207 ALA A C 1
ATOM 1630 O O . ALA A 1 207 ? 17.822 -5.812 -3.516 1.00 89.31 207 ALA A O 1
ATOM 1631 N N . TYR A 1 208 ? 16.417 -4.141 -3.001 1.00 85.00 208 TYR A N 1
ATOM 1632 C CA . TYR A 1 208 ? 16.183 -3.691 -4.371 1.00 85.00 208 TYR A CA 1
ATOM 1633 C C . TYR A 1 208 ? 17.462 -3.133 -5.001 1.00 85.00 208 TYR A C 1
ATOM 1635 O O . TYR A 1 208 ? 17.809 -3.517 -6.111 1.00 85.00 208 TYR A O 1
ATOM 1643 N N . LEU A 1 209 ? 18.209 -2.296 -4.272 1.00 85.06 209 LEU A N 1
ATOM 1644 C CA . LEU A 1 209 ? 19.466 -1.714 -4.762 1.00 85.06 209 LEU A CA 1
ATOM 1645 C C . LEU A 1 209 ? 20.591 -2.750 -4.930 1.00 85.06 209 LEU A C 1
ATOM 1647 O O . LEU A 1 209 ? 21.467 -2.574 -5.775 1.00 85.06 209 LEU A O 1
ATOM 1651 N N . SER A 1 210 ? 20.578 -3.821 -4.132 1.00 86.31 210 SER A N 1
ATOM 1652 C CA . SER A 1 210 ? 21.624 -4.855 -4.149 1.00 86.31 210 SER A CA 1
ATOM 1653 C C . SER A 1 210 ? 21.364 -5.974 -5.160 1.00 86.31 210 SER A C 1
ATOM 1655 O O . SER A 1 210 ? 22.282 -6.717 -5.504 1.00 86.31 210 SER A O 1
ATOM 1657 N N . THR A 1 211 ? 20.123 -6.133 -5.624 1.00 85.44 211 THR A N 1
ATOM 1658 C CA . THR A 1 211 ? 19.729 -7.214 -6.535 1.00 85.44 211 THR A CA 1
ATOM 1659 C C . THR A 1 211 ? 19.529 -6.698 -7.955 1.00 85.44 211 THR A C 1
ATOM 1661 O O . THR A 1 211 ? 19.212 -5.536 -8.181 1.00 85.44 211 THR A O 1
ATOM 1664 N N . LYS A 1 212 ? 19.738 -7.567 -8.948 1.00 80.25 212 LYS A N 1
ATOM 1665 C CA . LYS A 1 212 ? 19.563 -7.241 -10.371 1.00 80.25 212 LYS A CA 1
ATOM 1666 C C . LYS A 1 212 ? 18.747 -8.318 -11.078 1.00 80.25 212 LYS A C 1
ATOM 1668 O O . LYS A 1 212 ? 18.641 -9.453 -10.602 1.00 80.25 212 LYS A O 1
ATOM 1673 N N . GLY A 1 213 ? 18.160 -7.965 -12.219 1.00 79.12 213 GLY A N 1
ATOM 1674 C CA . GLY A 1 213 ? 17.423 -8.899 -13.065 1.00 79.12 213 GLY A CA 1
ATOM 1675 C C . GLY A 1 213 ? 16.238 -9.549 -12.347 1.00 79.12 213 GLY A C 1
ATOM 1676 O O . GLY A 1 213 ? 15.409 -8.884 -11.727 1.00 79.12 213 GLY A O 1
ATOM 1677 N N . LYS A 1 214 ? 16.154 -10.882 -12.417 1.00 79.31 214 LYS A N 1
ATOM 1678 C CA . LYS A 1 214 ? 15.017 -11.660 -11.890 1.00 79.31 214 LYS A CA 1
ATOM 1679 C C . LYS A 1 214 ? 14.851 -11.545 -10.369 1.00 79.31 214 LYS A C 1
ATOM 1681 O O . LYS A 1 214 ? 13.725 -11.590 -9.879 1.00 79.31 214 LYS A O 1
ATOM 1686 N N . TYR A 1 215 ? 15.944 -11.367 -9.628 1.00 84.81 215 TYR A N 1
ATOM 1687 C CA . TYR A 1 215 ? 15.898 -11.241 -8.168 1.00 84.81 215 TYR A CA 1
ATOM 1688 C C . TYR A 1 215 ? 15.295 -9.908 -7.716 1.00 84.81 215 TYR A C 1
ATOM 1690 O O . TYR A 1 215 ? 14.568 -9.879 -6.729 1.00 84.81 215 TYR A O 1
ATOM 1698 N N . MET A 1 216 ? 15.499 -8.834 -8.481 1.00 85.81 216 MET A N 1
ATOM 1699 C CA . MET A 1 216 ? 14.887 -7.526 -8.222 1.00 85.81 216 MET A CA 1
ATOM 1700 C C . MET A 1 216 ? 13.353 -7.602 -8.286 1.00 85.81 216 MET A C 1
ATOM 1702 O O . MET A 1 216 ? 12.650 -7.104 -7.406 1.00 85.81 216 MET A O 1
ATOM 1706 N N . VAL A 1 217 ? 12.826 -8.311 -9.290 1.00 86.44 217 VAL A N 1
ATOM 1707 C CA . VAL A 1 217 ? 11.385 -8.580 -9.423 1.00 86.44 217 VAL A CA 1
ATOM 1708 C C . VAL A 1 217 ? 10.875 -9.436 -8.259 1.00 86.44 217 VAL A C 1
ATOM 1710 O O . VAL A 1 217 ? 9.804 -9.169 -7.717 1.00 86.44 217 VAL A O 1
ATOM 1713 N N . ALA A 1 218 ? 11.649 -10.439 -7.831 1.00 90.25 218 ALA A N 1
ATOM 1714 C CA . ALA A 1 218 ? 11.291 -11.270 -6.683 1.00 90.25 218 ALA A CA 1
ATOM 1715 C C . ALA A 1 218 ? 11.200 -10.457 -5.380 1.00 90.25 218 ALA A C 1
ATOM 1717 O O . ALA A 1 218 ? 10.257 -10.660 -4.615 1.00 90.25 218 ALA A O 1
ATOM 1718 N N . VAL A 1 219 ? 12.117 -9.506 -5.158 1.00 91.31 219 VAL A N 1
ATOM 1719 C CA . VAL A 1 219 ? 12.065 -8.575 -4.018 1.00 91.31 219 VAL A CA 1
ATOM 1720 C C . VAL A 1 219 ? 10.767 -7.770 -4.046 1.00 91.31 219 VAL A C 1
ATOM 1722 O O . VAL A 1 219 ? 10.044 -7.770 -3.054 1.00 91.31 219 VAL A O 1
ATOM 1725 N N . GLN A 1 220 ? 10.408 -7.164 -5.184 1.00 90.25 220 GLN A N 1
ATOM 1726 C CA . GLN A 1 220 ? 9.156 -6.406 -5.308 1.00 90.25 220 GLN A CA 1
ATOM 1727 C C . GLN A 1 220 ? 7.920 -7.278 -5.024 1.00 90.25 220 GLN A C 1
ATOM 1729 O O . GLN A 1 220 ? 7.055 -6.884 -4.244 1.00 90.25 220 GLN A O 1
ATOM 1734 N N . ILE A 1 221 ? 7.853 -8.491 -5.588 1.00 92.81 221 ILE A N 1
ATOM 1735 C CA . ILE A 1 221 ? 6.754 -9.437 -5.330 1.00 92.81 221 ILE A CA 1
ATOM 1736 C C . ILE A 1 221 ? 6.662 -9.782 -3.839 1.00 92.81 221 ILE A C 1
ATOM 1738 O O . ILE A 1 221 ? 5.569 -9.768 -3.266 1.00 92.81 221 ILE A O 1
ATOM 1742 N N . PHE A 1 222 ? 7.795 -10.077 -3.201 1.00 93.44 222 PHE A N 1
ATOM 1743 C CA . PHE A 1 222 ? 7.838 -10.412 -1.782 1.00 93.44 222 PHE A CA 1
ATOM 1744 C C . PHE A 1 222 ? 7.384 -9.237 -0.913 1.00 93.44 222 PHE A C 1
ATOM 1746 O O . PHE A 1 222 ? 6.578 -9.426 -0.003 1.00 93.44 222 PHE A O 1
ATOM 1753 N N . THR A 1 223 ? 7.819 -8.017 -1.234 1.00 93.19 223 THR A N 1
ATOM 1754 C CA . THR A 1 223 ? 7.376 -6.787 -0.568 1.00 93.19 223 THR A CA 1
ATOM 1755 C C . THR A 1 223 ? 5.864 -6.608 -0.677 1.00 93.19 223 THR A C 1
ATOM 1757 O O . THR A 1 223 ? 5.218 -6.345 0.336 1.00 93.19 223 THR A O 1
ATOM 1760 N N . ILE A 1 224 ? 5.267 -6.798 -1.859 1.00 93.62 224 ILE A N 1
ATOM 1761 C CA . ILE A 1 224 ? 3.811 -6.659 -2.062 1.00 93.62 224 ILE A CA 1
ATOM 1762 C C . ILE A 1 224 ? 3.046 -7.679 -1.219 1.00 93.62 224 ILE A C 1
ATOM 1764 O O . ILE A 1 224 ? 2.104 -7.315 -0.515 1.00 93.62 224 ILE A O 1
ATOM 1768 N N . ILE A 1 225 ? 3.448 -8.951 -1.279 1.00 94.25 225 ILE A N 1
ATOM 1769 C CA . ILE A 1 225 ? 2.771 -10.031 -0.555 1.00 94.25 225 ILE A CA 1
ATOM 1770 C C . ILE A 1 225 ? 2.912 -9.821 0.951 1.00 94.25 225 ILE A C 1
ATOM 1772 O O . ILE A 1 225 ? 1.909 -9.830 1.657 1.00 94.25 225 ILE A O 1
ATOM 1776 N N . SER A 1 226 ? 4.135 -9.601 1.437 1.00 94.62 226 SER A N 1
ATOM 1777 C CA . SER A 1 226 ? 4.420 -9.454 2.865 1.00 94.62 226 SER A CA 1
ATOM 1778 C C . SER A 1 226 ? 3.709 -8.236 3.458 1.00 94.62 226 SER A C 1
ATOM 1780 O O . SER A 1 226 ? 3.025 -8.356 4.472 1.00 94.62 226 SER A O 1
ATOM 1782 N N . SER A 1 227 ? 3.767 -7.086 2.777 1.00 94.88 227 SER A N 1
ATOM 1783 C CA . SER A 1 227 ? 3.070 -5.877 3.222 1.00 94.88 227 SER A CA 1
ATOM 1784 C C . SER A 1 227 ? 1.549 -6.053 3.218 1.00 94.88 227 SER A C 1
ATOM 1786 O O . SER A 1 227 ? 0.900 -5.733 4.207 1.00 94.88 227 SER A O 1
ATOM 1788 N N . SER A 1 228 ? 0.971 -6.627 2.159 1.00 95.06 228 SER A N 1
ATOM 1789 C CA . SER A 1 228 ? -0.479 -6.850 2.066 1.00 95.06 228 SER A CA 1
ATOM 1790 C C . SER A 1 228 ? -0.979 -7.875 3.089 1.00 95.06 228 SER A C 1
ATOM 1792 O O . SER A 1 228 ? -2.049 -7.687 3.662 1.00 95.06 228 SER A O 1
ATOM 1794 N N . CYS A 1 229 ? -0.203 -8.929 3.365 1.00 93.56 229 CYS A N 1
ATOM 1795 C CA . CYS A 1 229 ? -0.482 -9.869 4.451 1.00 93.56 229 CYS A CA 1
ATOM 1796 C C . CYS A 1 229 ? -0.405 -9.180 5.815 1.00 93.56 229 CYS A C 1
ATOM 1798 O O . CYS A 1 229 ? -1.316 -9.343 6.618 1.00 93.56 229 CYS A O 1
ATOM 1800 N N . GLY A 1 230 ? 0.628 -8.370 6.059 1.00 92.44 230 GLY A N 1
ATOM 1801 C CA . GLY A 1 230 ? 0.771 -7.616 7.304 1.00 92.44 230 GLY A CA 1
ATOM 1802 C C . GLY A 1 230 ? -0.366 -6.623 7.555 1.00 92.44 230 GLY A C 1
ATOM 1803 O O . GLY A 1 230 ? -0.656 -6.332 8.705 1.00 92.44 230 GLY A O 1
ATOM 1804 N N . LEU A 1 231 ? -1.031 -6.120 6.507 1.00 92.00 231 LEU A N 1
ATOM 1805 C CA . LEU A 1 231 ? -2.231 -5.281 6.635 1.00 92.00 231 LEU A CA 1
ATOM 1806 C C . LEU A 1 231 ? -3.534 -6.080 6.813 1.00 92.00 231 LEU A C 1
ATOM 1808 O O . LEU A 1 231 ? -4.537 -5.505 7.237 1.00 92.00 231 LEU A O 1
ATOM 1812 N N . LEU A 1 232 ? -3.547 -7.362 6.437 1.00 89.81 232 LEU A N 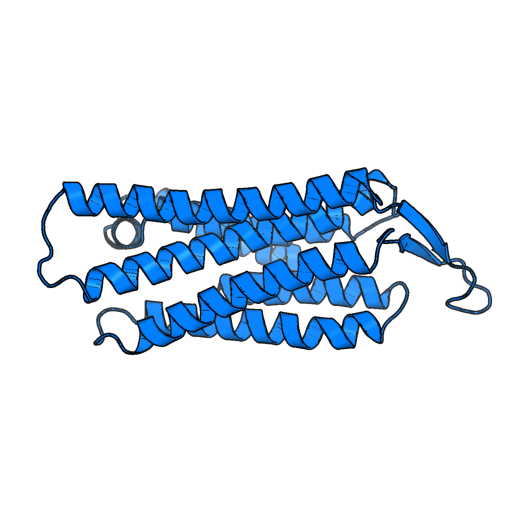1
ATOM 1813 C CA . LEU A 1 232 ? -4.716 -8.240 6.538 1.00 89.81 232 LEU A CA 1
ATOM 1814 C C . LEU A 1 232 ? -4.834 -8.905 7.918 1.00 89.81 232 LEU A C 1
ATOM 1816 O O . LEU A 1 232 ? -5.957 -9.079 8.395 1.00 89.81 232 LEU A O 1
ATOM 1820 N N . PHE A 1 233 ? -3.699 -9.303 8.500 1.00 76.94 233 PHE A N 1
ATOM 1821 C CA . PHE A 1 233 ? -3.580 -10.001 9.786 1.00 76.94 233 PHE A CA 1
ATOM 1822 C C . PHE A 1 233 ? -3.177 -9.046 10.919 1.00 76.94 233 PHE A C 1
ATOM 1824 O O . PHE A 1 233 ? -3.622 -9.302 12.060 1.00 76.94 233 PHE A O 1
#

Secondary structure (DSSP, 8-state):
-HHHHHHHHHHHHHHHHHHTTTSHHHHHTTHHHHHHHHHHHHHHHHHHHHHSS---HHHHHHHHHHHHHHHHHHHHHHHHHHHHHHHHHH-S----HHHHHHHHHHHHHHHHHHHHHHHHHHHHHHHHS--EEEEESSSSTT--EEEEE-S-HHHHHHHHHHHHHHHHHHHHHHHHHTTS-SS-THHHHHHHHHHHHHHHHHHHHHHHHH--THHHHHHHHHHHHHHHHHHH-

Organism: Xenopus laevis (NCBI:txid8355)

InterPro domains:
  IPR000068 GPCR, family 3, extracellular calcium-sensing receptor-related [PTHR24061] (2-233)
  IPR000337 GPCR, family 3 [PR00248] (23-45)
  IPR000337 GPCR, family 3 [PR00248] (68-89)
  IPR000337 GPCR, family 3 [PR00248] (107-130)
  IPR000337 GPCR, family 3 [PR00248] (162-185)
  IPR000337 GPCR, family 3 [PR00248] (185-206)
  IPR004073 GPCR, family 3, vomeronasal receptor, type 2 [PR01535] (132-147)
  IPR004073 GPCR, family 3, vomeronasal receptor, type 2 [PR01535] (149-160)
  IPR017978 GPCR family 3, C-terminal [PF00003] (2-233)
  IPR017978 GPCR family 3, C-terminal [PS50259] (1-233)
  IPR017979 GPCR, family 3, conserved site [PS00981] (184-194)

Radius of gyration: 19.32 Å; chains: 1; bounding box: 54×36×50 Å

Foldseek 3Di:
DLLVVQLVVLVVVLVVCVVCVPPPVCVVQPVVLVNQQSVLLNQLSVLLVLLDDADALVSLLCSLLSNLLSLLLNLLSLLLSLVLLVCCQVDPDDDDPVVVVVSVVSSVVSSVVSNVVSVVLSVVQCVPFRKGWDFDCPPDPPDTFTDIDSRDPVSVVVSLVSSLVSLVSSLVSLVVSVVRPDPDCVSVLSNQLSVQLNVLSVVLVVQCVVDDGPSNSVSVSCSSSSSSVSSVD